Protein AF-A0A6C0J6P9-F1 (afdb_monomer)

Sequence (259 aa):
MEKILAIVTGPERNGTTYLSKLLCSIPDIYCGFETGLLLDNDFKKCEPFNKWIHHGNEHWGCPNYIDFYDKKLTFDDKYKLLFNNKGSHNELNIHQKLITKSKFIIDKTPEYIRNLQFVRKNSKEVPILISIKYLKDYYISMCVKRNTDINKFEELYLKNIETLEWIKKEKPKHIYLFLYNDIIKQSFGNKLKNILSSKIDLTNVNISYENFKKKILIKNYTYSDWTETPKYNINVPIDNEIIKKYDTLIDELNYVFPE

InterPro domains:
  IPR027417 P-loop containing nucleoside triphosphate hydrolase [G3DSA:3.40.50.300] (4-256)
  IPR027417 P-loop containing nucleoside triphosphate hydrolase [SSF52540] (7-195)

Structure (mmCIF, N/CA/C/O backbone):
data_AF-A0A6C0J6P9-F1
#
_entry.id   AF-A0A6C0J6P9-F1
#
loop_
_atom_site.group_PDB
_atom_site.id
_atom_site.type_symbol
_atom_site.label_atom_id
_atom_site.label_alt_id
_atom_site.label_comp_id
_atom_site.label_asym_id
_atom_site.label_entity_id
_atom_site.label_seq_id
_atom_site.pdbx_PDB_ins_code
_atom_site.Cartn_x
_atom_site.Cartn_y
_atom_site.Cartn_z
_atom_site.occupancy
_atom_site.B_iso_or_equiv
_atom_site.auth_seq_id
_atom_site.auth_comp_id
_atom_site.auth_asym_id
_atom_site.auth_atom_id
_atom_site.pdbx_PDB_model_num
ATOM 1 N N . MET A 1 1 ? -3.695 5.247 -14.971 1.00 84.38 1 MET A N 1
ATOM 2 C CA . MET A 1 1 ? -3.420 4.306 -13.859 1.00 84.38 1 MET A CA 1
ATOM 3 C C . MET A 1 1 ? -3.607 2.824 -14.221 1.00 84.38 1 MET A C 1
ATOM 5 O O . MET A 1 1 ? -3.537 1.967 -13.344 1.00 84.38 1 MET A O 1
ATOM 9 N N . GLU A 1 2 ? -3.802 2.470 -15.497 1.00 85.56 2 GLU A N 1
ATOM 10 C CA . GLU A 1 2 ? -4.184 1.108 -15.924 1.00 85.56 2 GLU A CA 1
ATOM 11 C C . GLU A 1 2 ? -3.210 -0.002 -15.502 1.00 85.56 2 GLU A C 1
ATOM 13 O O . GLU A 1 2 ? -3.623 -1.130 -15.248 1.00 85.56 2 GLU A O 1
ATOM 18 N N . LYS A 1 3 ? -1.913 0.313 -15.397 1.00 92.19 3 LYS A N 1
ATOM 19 C CA . LYS A 1 3 ? -0.868 -0.656 -15.037 1.00 92.19 3 LYS A CA 1
ATOM 20 C C . LYS A 1 3 ? -0.814 -0.982 -13.544 1.00 92.19 3 LYS A C 1
ATOM 22 O O . LYS A 1 3 ? -0.060 -1.872 -13.160 1.00 92.19 3 LYS A O 1
ATOM 27 N N . ILE A 1 4 ? -1.594 -0.299 -12.706 1.00 97.00 4 ILE A N 1
ATOM 28 C CA . ILE A 1 4 ? -1.669 -0.574 -11.270 1.00 97.00 4 ILE A CA 1
ATOM 29 C C . ILE A 1 4 ? -2.814 -1.549 -11.001 1.00 97.00 4 ILE A C 1
ATOM 31 O O . ILE A 1 4 ? -3.985 -1.250 -11.262 1.00 97.00 4 ILE A O 1
ATOM 35 N N . LEU A 1 5 ? -2.472 -2.707 -10.439 1.00 97.62 5 LEU A N 1
ATOM 36 C CA . LEU A 1 5 ? -3.448 -3.693 -9.987 1.00 97.62 5 LEU A CA 1
ATOM 37 C C . LEU A 1 5 ? -4.134 -3.214 -8.706 1.00 97.62 5 LEU A C 1
ATOM 39 O O . LEU A 1 5 ? -5.360 -3.184 -8.643 1.00 97.62 5 LEU A O 1
ATOM 43 N N . ALA A 1 6 ? -3.340 -2.803 -7.717 1.00 98.06 6 ALA A N 1
ATOM 44 C CA . ALA A 1 6 ? -3.817 -2.276 -6.445 1.00 98.06 6 ALA A CA 1
ATOM 45 C C . ALA A 1 6 ? -2.767 -1.372 -5.786 1.00 98.06 6 ALA A C 1
ATOM 47 O O . ALA A 1 6 ? -1.563 -1.524 -6.011 1.00 98.06 6 ALA A O 1
ATOM 48 N N . ILE A 1 7 ? -3.239 -0.480 -4.922 1.00 98.69 7 ILE A N 1
ATOM 49 C CA . ILE A 1 7 ? -2.417 0.242 -3.951 1.00 98.69 7 ILE A CA 1
ATOM 50 C C . ILE A 1 7 ? -2.612 -0.441 -2.598 1.00 98.69 7 ILE A C 1
ATOM 52 O O . ILE A 1 7 ? -3.740 -0.706 -2.194 1.00 98.69 7 ILE A O 1
ATOM 56 N N . VAL A 1 8 ? -1.527 -0.726 -1.888 1.00 98.69 8 VAL A N 1
ATOM 57 C CA . VAL A 1 8 ? -1.546 -1.263 -0.526 1.00 98.69 8 VAL A CA 1
ATOM 58 C C . VAL A 1 8 ? -1.007 -0.206 0.424 1.00 98.69 8 VAL A C 1
ATOM 60 O O . VAL A 1 8 ? 0.114 0.277 0.280 1.00 98.69 8 VAL A O 1
ATOM 63 N N . THR A 1 9 ? -1.787 0.143 1.436 1.00 98.69 9 THR A N 1
ATOM 64 C CA . THR A 1 9 ? -1.377 1.118 2.444 1.00 98.69 9 THR A CA 1
ATOM 65 C C . THR A 1 9 ? -1.928 0.754 3.818 1.00 98.69 9 THR A C 1
ATOM 67 O O . THR A 1 9 ? -2.489 -0.322 4.018 1.00 98.69 9 THR A O 1
ATOM 70 N N . GLY A 1 10 ? -1.695 1.616 4.793 1.00 97.62 10 GLY A N 1
ATOM 71 C CA . GLY A 1 10 ? -2.005 1.410 6.194 1.00 97.62 10 GLY A CA 1
ATOM 72 C C . GLY A 1 10 ? -0.810 1.798 7.051 1.00 97.62 10 GLY A C 1
ATOM 73 O O . GLY A 1 10 ? 0.304 1.891 6.530 1.00 97.62 10 GLY A O 1
ATOM 74 N N . PRO A 1 11 ? -1.008 2.011 8.358 1.00 96.44 11 PRO A N 1
ATOM 75 C CA . PRO A 1 11 ? 0.073 2.470 9.214 1.00 96.44 11 PRO A CA 1
ATOM 76 C C . PRO A 1 11 ? 1.239 1.470 9.203 1.00 96.44 11 PRO A C 1
ATOM 78 O O . PRO A 1 11 ? 1.057 0.263 8.989 1.00 96.44 11 PRO A O 1
ATOM 81 N N . GLU A 1 12 ? 2.469 1.932 9.421 1.00 94.12 12 GLU A N 1
ATOM 82 C CA . GLU A 1 12 ? 3.627 1.042 9.451 1.00 94.12 12 GLU A CA 1
ATOM 83 C C . GLU A 1 12 ? 3.387 -0.080 10.471 1.00 94.12 12 GLU A C 1
ATOM 85 O O . GLU A 1 12 ? 2.678 0.075 11.461 1.00 94.12 12 GLU A O 1
ATOM 90 N N . ARG A 1 13 ? 3.949 -1.270 10.233 1.00 93.38 13 ARG A N 1
ATOM 91 C CA . ARG A 1 13 ? 3.788 -2.433 11.135 1.00 93.38 13 ARG A CA 1
ATOM 92 C C . ARG A 1 13 ? 2.349 -2.961 11.276 1.00 93.38 13 ARG A C 1
ATOM 94 O O . ARG A 1 13 ? 2.123 -3.842 12.109 1.00 93.38 13 ARG A O 1
ATOM 101 N N . ASN A 1 14 ? 1.411 -2.523 10.436 1.00 95.44 14 ASN A N 1
ATOM 102 C CA . ASN A 1 14 ? 0.031 -3.021 10.434 1.00 95.44 14 ASN A CA 1
ATOM 103 C C . ASN A 1 14 ? -0.206 -4.159 9.432 1.00 95.44 14 ASN A C 1
ATOM 105 O O . ASN A 1 14 ? -1.346 -4.542 9.223 1.00 95.44 14 ASN A O 1
ATOM 109 N N . GLY A 1 15 ? 0.849 -4.723 8.831 1.00 94.62 15 GLY A N 1
ATOM 110 C CA . GLY A 1 15 ? 0.741 -5.892 7.946 1.00 94.62 15 GLY A CA 1
ATOM 111 C C . GLY A 1 15 ? 0.665 -5.585 6.450 1.00 94.62 15 GLY A C 1
ATOM 112 O O . GLY A 1 15 ? 0.481 -6.503 5.656 1.00 94.62 15 GLY A O 1
ATOM 113 N N . THR A 1 16 ? 0.894 -4.335 6.040 1.00 97.00 16 THR A N 1
ATOM 114 C CA . THR A 1 16 ? 0.932 -3.925 4.623 1.00 97.00 16 THR A CA 1
ATOM 115 C C . THR A 1 16 ? 1.898 -4.763 3.782 1.00 97.00 16 THR A C 1
ATOM 117 O O . THR A 1 16 ? 1.555 -5.169 2.677 1.00 97.00 16 THR A O 1
ATOM 120 N N . THR A 1 17 ? 3.074 -5.103 4.321 1.00 95.44 17 THR A N 1
ATOM 121 C CA . THR A 1 17 ? 4.037 -6.001 3.661 1.00 95.44 17 THR A CA 1
ATOM 122 C C . THR A 1 17 ? 3.500 -7.426 3.497 1.00 95.44 17 THR A C 1
ATOM 124 O O . THR A 1 17 ? 3.750 -8.056 2.476 1.00 95.44 17 THR A O 1
ATOM 127 N N . TYR A 1 18 ? 2.768 -7.961 4.478 1.00 95.25 18 TYR A N 1
ATOM 128 C CA . TYR A 1 18 ? 2.169 -9.293 4.350 1.00 95.25 18 TYR A CA 1
ATOM 129 C C . TYR A 1 18 ? 1.072 -9.281 3.279 1.00 95.25 18 TYR A C 1
ATOM 131 O O . TYR A 1 18 ? 1.066 -10.126 2.386 1.00 95.25 18 TYR A O 1
ATOM 139 N N . LEU A 1 19 ? 0.211 -8.259 3.300 1.00 97.31 19 LEU A N 1
ATOM 140 C CA . LEU A 1 19 ? -0.833 -8.051 2.300 1.00 97.31 19 LEU A CA 1
ATOM 141 C C . LEU A 1 19 ? -0.263 -7.905 0.878 1.00 97.31 19 LEU A C 1
ATOM 143 O O . LEU A 1 19 ? -0.748 -8.554 -0.048 1.00 97.31 19 LEU A O 1
ATOM 147 N N . SER A 1 20 ? 0.805 -7.125 0.685 1.00 97.19 20 SER A N 1
ATOM 148 C CA . SER A 1 20 ? 1.445 -7.016 -0.633 1.00 97.19 20 SER A CA 1
ATOM 149 C C . SER A 1 20 ? 2.088 -8.328 -1.078 1.00 97.19 20 SER A C 1
ATOM 151 O O . SER A 1 20 ? 2.031 -8.660 -2.260 1.00 97.19 20 SER A O 1
ATOM 153 N N . LYS A 1 21 ? 2.653 -9.114 -0.152 1.00 95.38 21 LYS A N 1
ATOM 154 C CA . LYS A 1 21 ? 3.180 -10.454 -0.449 1.00 95.38 21 LYS A CA 1
ATOM 155 C C . LYS A 1 21 ? 2.072 -11.439 -0.834 1.00 95.38 21 LYS A C 1
ATOM 157 O O . LYS A 1 21 ? 2.280 -12.224 -1.755 1.00 95.38 21 LYS A O 1
ATOM 162 N N . LEU A 1 22 ? 0.886 -11.369 -0.216 1.00 96.00 22 LEU A N 1
ATOM 163 C CA . LEU A 1 22 ? -0.283 -12.135 -0.668 1.00 96.00 22 LEU A CA 1
ATOM 164 C C . LEU A 1 22 ? -0.628 -11.794 -2.118 1.00 96.00 22 LEU A C 1
ATOM 166 O O . LEU A 1 22 ? -0.750 -12.698 -2.937 1.00 96.00 22 LEU A O 1
ATOM 170 N N . LEU A 1 23 ? -0.707 -10.511 -2.474 1.00 97.25 23 LEU A N 1
ATOM 171 C CA . LEU A 1 23 ? -0.936 -10.106 -3.866 1.00 97.25 23 LEU A CA 1
ATOM 172 C C . LEU A 1 23 ? 0.183 -10.590 -4.803 1.00 97.25 23 LEU A C 1
ATOM 174 O O . LEU A 1 23 ? -0.091 -11.103 -5.885 1.00 97.25 23 LEU A O 1
ATOM 178 N N . CYS A 1 24 ? 1.441 -10.534 -4.359 1.00 96.44 24 CYS A N 1
ATOM 179 C CA . CYS A 1 24 ? 2.581 -11.085 -5.093 1.00 96.44 24 CYS A CA 1
ATOM 180 C C . CYS A 1 24 ? 2.571 -12.617 -5.195 1.00 96.44 24 CYS A C 1
ATOM 182 O O . CYS A 1 24 ? 3.445 -13.170 -5.855 1.00 96.44 24 CYS A O 1
ATOM 184 N N . SER A 1 25 ? 1.624 -13.336 -4.584 1.00 95.00 25 SER A N 1
ATOM 185 C CA . SER A 1 25 ? 1.445 -14.773 -4.831 1.00 95.00 25 SER A CA 1
ATOM 186 C C . SER A 1 25 ? 0.718 -15.067 -6.150 1.00 95.00 25 SER A C 1
ATOM 188 O O . SER A 1 25 ? 0.872 -16.162 -6.689 1.00 95.00 25 SER A O 1
ATOM 190 N N . ILE A 1 26 ? -0.001 -14.087 -6.718 1.00 95.69 26 ILE A N 1
ATOM 191 C CA . ILE A 1 26 ? -0.690 -14.204 -8.014 1.00 95.69 26 ILE A CA 1
ATOM 192 C C . ILE A 1 26 ? 0.346 -14.427 -9.130 1.00 95.69 26 ILE A C 1
ATOM 194 O O . ILE A 1 26 ? 1.334 -13.690 -9.161 1.00 95.69 26 ILE A O 1
ATOM 198 N N . PRO A 1 27 ? 0.180 -15.407 -10.041 1.00 93.00 27 PRO A N 1
ATOM 199 C CA . PRO A 1 27 ? 1.110 -15.646 -11.150 1.00 93.00 27 PRO A CA 1
ATOM 200 C C . PRO A 1 27 ? 1.457 -14.372 -11.930 1.00 93.00 27 PRO A C 1
ATOM 202 O O . PRO A 1 27 ? 0.606 -13.512 -12.115 1.00 93.00 27 PRO A O 1
ATOM 205 N N . ASP A 1 28 ? 2.716 -14.236 -12.353 1.00 91.94 28 ASP A N 1
ATOM 206 C CA . ASP A 1 28 ? 3.240 -13.065 -13.080 1.00 91.94 28 ASP A CA 1
ATOM 207 C C . ASP A 1 28 ? 3.100 -11.705 -12.371 1.00 91.94 28 ASP A C 1
ATOM 209 O O . ASP A 1 28 ? 3.288 -10.664 -12.999 1.00 91.94 28 ASP A O 1
ATOM 213 N N . ILE A 1 29 ? 2.791 -11.691 -11.072 1.00 96.19 29 ILE A N 1
ATOM 214 C CA . ILE A 1 29 ? 2.759 -10.476 -10.254 1.00 96.19 29 ILE A CA 1
ATOM 215 C C . ILE A 1 29 ? 3.899 -10.485 -9.241 1.00 96.19 29 ILE A C 1
ATOM 217 O O . ILE A 1 29 ? 4.105 -11.464 -8.516 1.00 96.19 29 ILE A O 1
ATOM 221 N N . TYR A 1 30 ? 4.619 -9.372 -9.173 1.00 95.50 30 TYR A N 1
ATOM 222 C CA . TYR A 1 30 ? 5.603 -9.075 -8.141 1.00 95.50 30 TYR A CA 1
ATOM 223 C C . TYR A 1 30 ? 5.741 -7.553 -7.983 1.00 95.50 30 TYR A C 1
ATOM 225 O O . TYR A 1 30 ? 5.471 -6.808 -8.926 1.00 95.50 30 TYR A O 1
ATOM 233 N N . CYS A 1 31 ? 6.156 -7.066 -6.813 1.00 94.50 31 CYS A N 1
ATOM 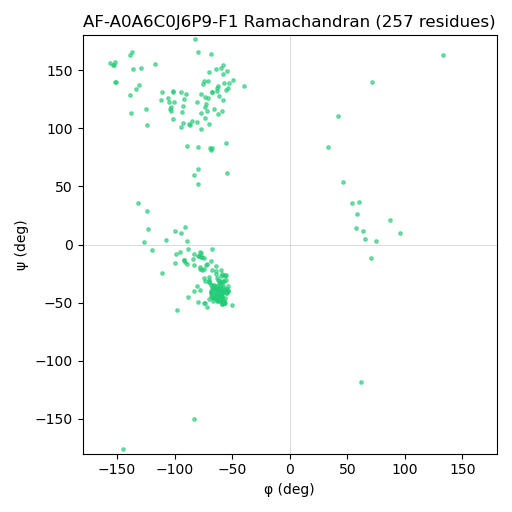234 C CA . CYS A 1 31 ? 6.303 -5.631 -6.562 1.00 94.50 31 CYS A CA 1
ATOM 235 C C . CYS A 1 31 ? 7.665 -5.267 -5.980 1.00 94.50 31 CYS A C 1
ATOM 237 O O . CYS A 1 31 ? 8.289 -6.075 -5.290 1.00 94.50 31 CYS A O 1
ATOM 239 N N . GLY A 1 32 ? 8.097 -4.037 -6.253 1.00 94.19 32 GLY A N 1
ATOM 240 C CA . GLY A 1 32 ? 9.219 -3.426 -5.557 1.00 94.19 32 GLY A CA 1
ATOM 241 C C . GLY A 1 32 ? 8.810 -2.875 -4.191 1.00 94.19 32 GLY A C 1
ATOM 242 O O . GLY A 1 32 ? 7.628 -2.716 -3.870 1.00 94.19 32 GLY A O 1
ATOM 243 N N . PHE A 1 33 ? 9.811 -2.581 -3.374 1.00 94.56 33 PHE A N 1
ATOM 244 C CA . PHE A 1 33 ? 9.666 -1.890 -2.107 1.00 94.56 33 PHE A CA 1
ATOM 245 C C . PHE A 1 33 ? 9.327 -0.415 -2.352 1.00 94.56 33 PHE A C 1
ATOM 247 O O . PHE A 1 33 ? 10.141 0.296 -2.926 1.00 94.56 33 PHE A O 1
ATOM 254 N N . GLU A 1 34 ? 8.119 -0.016 -1.934 1.00 96.06 34 GLU A N 1
ATOM 255 C CA . GLU A 1 34 ? 7.597 1.353 -1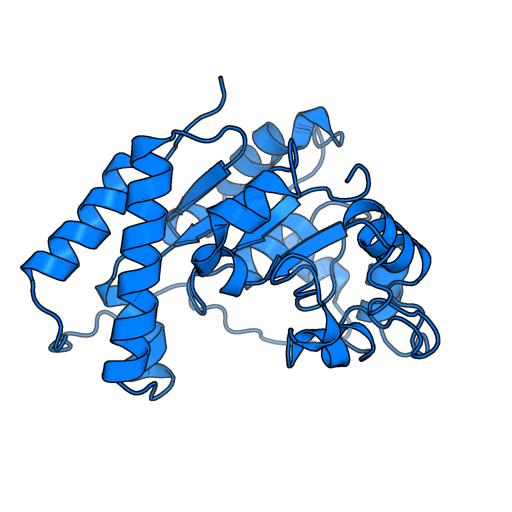.732 1.00 96.06 34 GLU A CA 1
ATOM 256 C C . GLU A 1 34 ? 7.964 2.393 -2.805 1.00 96.06 34 GLU A C 1
ATOM 258 O O . GLU A 1 34 ? 9.104 2.835 -2.889 1.00 96.06 34 GLU A O 1
ATOM 263 N N . THR A 1 35 ? 6.990 2.845 -3.611 1.00 95.50 35 THR A N 1
ATOM 264 C CA . THR A 1 35 ? 7.281 3.852 -4.654 1.00 95.50 35 THR A CA 1
ATOM 265 C C . THR A 1 35 ? 7.287 5.281 -4.110 1.00 95.50 35 THR A C 1
ATOM 267 O O . THR A 1 35 ? 8.083 6.098 -4.557 1.00 95.50 35 THR A O 1
ATOM 270 N N . GLY A 1 36 ? 6.354 5.613 -3.205 1.00 96.88 36 GLY A N 1
ATOM 271 C CA . GLY A 1 36 ? 6.122 6.983 -2.730 1.00 96.88 36 GLY A CA 1
ATOM 272 C C . GLY A 1 36 ? 5.608 7.968 -3.790 1.00 96.88 36 GLY A C 1
ATOM 273 O O . GLY A 1 36 ? 5.406 9.135 -3.470 1.00 96.88 36 GLY A O 1
ATOM 274 N N . LEU A 1 37 ? 5.321 7.523 -5.022 1.00 97.25 37 LEU A N 1
ATOM 275 C CA . LEU A 1 37 ? 4.953 8.404 -6.139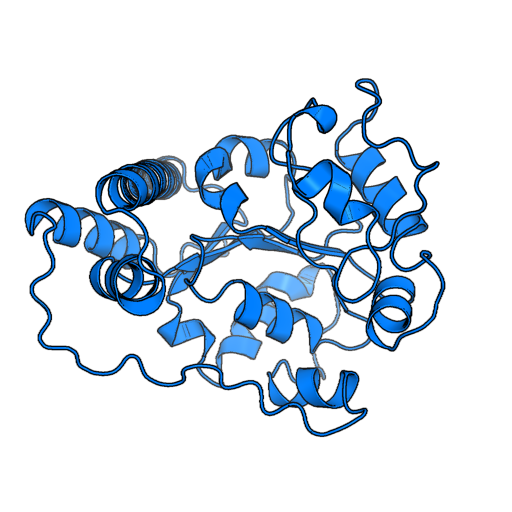 1.00 97.25 37 LEU A CA 1
ATOM 276 C C . LEU A 1 37 ? 3.703 9.249 -5.868 1.00 97.25 37 LEU A C 1
ATOM 278 O O . LEU A 1 37 ? 3.640 10.373 -6.343 1.00 97.25 37 LEU A O 1
ATOM 282 N N . LEU A 1 38 ? 2.733 8.738 -5.102 1.00 97.00 38 LEU A N 1
ATOM 283 C CA . LEU A 1 38 ? 1.492 9.440 -4.744 1.00 97.00 38 LEU A CA 1
ATOM 284 C C . LEU A 1 38 ? 1.563 10.247 -3.431 1.00 97.00 38 LEU A C 1
ATOM 286 O O . LEU A 1 38 ? 0.513 10.607 -2.904 1.00 97.00 38 LEU A O 1
ATOM 290 N N . LEU A 1 39 ? 2.748 10.524 -2.872 1.00 96.12 39 LEU A N 1
ATOM 291 C CA . LEU A 1 39 ? 2.858 11.340 -1.649 1.00 96.12 39 LEU A CA 1
ATOM 292 C C . LEU A 1 39 ? 2.704 12.839 -1.927 1.00 96.12 39 LEU A C 1
ATOM 294 O O . LEU A 1 39 ? 2.051 13.537 -1.153 1.00 96.12 39 LEU A O 1
ATOM 298 N N . ASP A 1 40 ? 3.276 13.313 -3.034 1.00 94.81 40 ASP A N 1
ATOM 299 C CA . ASP A 1 40 ? 3.260 14.716 -3.450 1.00 94.81 40 ASP A CA 1
ATOM 300 C C . ASP A 1 40 ? 3.353 14.810 -4.986 1.00 94.81 40 ASP A C 1
ATOM 302 O O . ASP A 1 40 ? 3.859 13.909 -5.660 1.00 94.81 40 ASP A O 1
ATOM 306 N N . ASN A 1 41 ? 2.887 15.920 -5.562 1.00 92.38 41 ASN A N 1
ATOM 307 C CA . ASN A 1 41 ? 3.111 16.220 -6.979 1.00 92.38 41 ASN A CA 1
ATOM 308 C C . ASN A 1 41 ? 4.610 16.403 -7.278 1.00 92.38 41 ASN A C 1
ATOM 310 O O . ASN A 1 41 ? 5.100 15.978 -8.330 1.00 92.38 41 ASN A O 1
ATOM 314 N N . ASP A 1 42 ? 5.340 17.017 -6.345 1.00 93.69 42 ASP A N 1
ATOM 315 C CA . ASP A 1 42 ? 6.782 17.219 -6.401 1.00 93.69 42 ASP A CA 1
ATOM 316 C C . ASP A 1 42 ? 7.506 16.019 -5.777 1.00 93.69 42 ASP A C 1
ATOM 318 O O . ASP A 1 42 ? 7.886 16.019 -4.604 1.00 93.69 42 ASP A O 1
ATOM 322 N N . PHE A 1 43 ? 7.712 14.976 -6.587 1.00 95.62 43 PHE A N 1
ATOM 323 C CA . PHE A 1 43 ? 8.328 13.729 -6.125 1.00 95.62 43 PHE A CA 1
ATOM 324 C C . PHE A 1 43 ? 9.740 13.940 -5.562 1.00 95.62 43 PHE A C 1
ATOM 326 O O . PHE A 1 43 ? 10.188 13.174 -4.717 1.00 95.62 43 PHE A O 1
ATOM 333 N N . LYS A 1 44 ? 10.422 15.034 -5.930 1.00 94.81 44 LYS A N 1
ATOM 334 C CA . LYS A 1 44 ? 11.733 15.386 -5.374 1.00 94.81 44 LYS A CA 1
ATOM 335 C C . LYS A 1 44 ? 11.691 15.583 -3.855 1.00 94.81 44 LYS A C 1
ATOM 337 O O . LYS A 1 44 ? 12.704 15.368 -3.202 1.00 94.81 44 LYS A O 1
ATOM 342 N N . LYS A 1 45 ? 10.539 15.968 -3.295 1.00 94.19 45 LYS A N 1
ATOM 343 C CA . LYS A 1 45 ? 10.333 16.155 -1.848 1.00 94.19 45 LYS A CA 1
ATOM 344 C C . LYS A 1 45 ? 9.998 14.862 -1.104 1.00 94.19 45 LYS A C 1
ATOM 346 O O . LYS A 1 45 ? 10.017 14.853 0.122 1.00 94.19 45 LYS A O 1
ATOM 351 N N . CYS A 1 46 ? 9.684 13.789 -1.826 1.00 94.75 46 CYS A N 1
ATOM 352 C CA . CYS A 1 46 ? 9.239 12.519 -1.259 1.00 94.75 46 CYS A CA 1
ATOM 353 C C . CYS A 1 46 ? 10.441 11.670 -0.821 1.00 94.75 46 CYS A C 1
ATOM 355 O O . CYS A 1 46 ? 10.667 10.580 -1.339 1.00 94.75 46 CYS A O 1
ATOM 357 N N . GLU A 1 47 ? 11.252 12.185 0.099 1.00 94.25 47 GLU A N 1
ATOM 358 C CA . GLU A 1 47 ? 12.356 11.435 0.702 1.00 94.25 47 GLU A CA 1
ATOM 359 C C . GLU A 1 47 ? 11.819 10.400 1.708 1.00 94.25 47 GLU A C 1
ATOM 361 O O . GLU A 1 47 ? 10.894 10.712 2.456 1.00 94.25 47 GLU A O 1
ATOM 366 N N . PRO A 1 48 ? 12.395 9.185 1.780 1.00 95.31 48 PRO A N 1
ATOM 367 C CA . PRO A 1 48 ? 13.514 8.669 0.979 1.00 95.31 48 PRO A CA 1
ATOM 368 C C . PRO A 1 48 ? 13.086 7.979 -0.335 1.00 95.31 48 PRO A C 1
ATOM 370 O O . PRO A 1 48 ? 13.925 7.425 -1.050 1.00 95.31 48 PRO A O 1
ATOM 373 N N . PHE A 1 49 ? 11.790 7.974 -0.655 1.00 96.44 49 PHE A N 1
ATOM 374 C CA . PHE A 1 49 ? 11.204 7.233 -1.780 1.00 96.44 49 PHE A CA 1
ATOM 375 C C . PHE A 1 49 ? 11.782 7.624 -3.141 1.00 96.44 49 PHE A C 1
ATOM 377 O O . PHE A 1 49 ? 12.048 6.762 -3.980 1.00 96.44 49 PHE A O 1
ATOM 384 N N . ASN A 1 50 ? 12.040 8.916 -3.327 1.00 95.25 50 ASN A N 1
ATOM 385 C CA . ASN A 1 50 ? 12.683 9.468 -4.514 1.00 95.25 50 ASN A CA 1
ATOM 386 C C . ASN A 1 50 ? 14.048 8.843 -4.838 1.00 95.25 50 ASN A C 1
ATOM 388 O O . ASN A 1 50 ? 14.406 8.719 -6.004 1.00 95.25 50 ASN A O 1
ATOM 392 N N . LYS A 1 51 ? 14.793 8.398 -3.826 1.00 94.69 51 LYS A N 1
ATOM 393 C CA . LYS A 1 51 ? 16.056 7.671 -3.991 1.00 94.69 51 LYS A CA 1
ATOM 394 C C . LYS A 1 51 ? 15.810 6.176 -4.114 1.00 94.69 51 LYS A C 1
ATOM 396 O O . LYS A 1 51 ? 16.360 5.515 -4.992 1.00 94.69 51 LYS A O 1
ATOM 401 N N . TRP A 1 52 ? 14.953 5.643 -3.247 1.00 95.25 52 TRP A N 1
ATOM 402 C CA . TRP A 1 52 ? 14.673 4.213 -3.153 1.00 95.25 52 TRP A CA 1
ATOM 403 C C . TRP A 1 52 ? 14.106 3.610 -4.435 1.00 95.25 52 TRP A C 1
ATOM 405 O O . TRP A 1 52 ? 14.430 2.466 -4.743 1.00 95.25 52 TRP A O 1
ATOM 415 N N . ILE A 1 53 ? 13.335 4.364 -5.225 1.00 95.31 53 ILE A N 1
ATOM 416 C CA . ILE A 1 53 ? 12.800 3.884 -6.509 1.00 95.31 53 ILE A CA 1
ATOM 417 C C . ILE A 1 53 ? 13.905 3.453 -7.495 1.00 95.31 53 ILE A C 1
ATOM 419 O O . ILE A 1 53 ? 13.680 2.587 -8.343 1.00 95.31 53 ILE A O 1
ATOM 423 N N . HIS A 1 54 ? 15.115 4.004 -7.352 1.00 94.12 54 HIS A N 1
ATOM 424 C CA . HIS A 1 54 ? 16.266 3.681 -8.192 1.00 94.12 54 HIS A CA 1
ATOM 425 C C . HIS A 1 54 ? 17.152 2.556 -7.640 1.00 94.12 54 HIS A C 1
ATOM 427 O O . HIS A 1 54 ? 18.010 2.025 -8.350 1.00 94.12 54 HIS A O 1
ATOM 433 N N . HIS A 1 55 ? 16.969 2.177 -6.374 1.00 92.25 55 HIS A N 1
ATOM 434 C CA . HIS A 1 55 ? 17.740 1.102 -5.757 1.00 92.25 55 HIS A CA 1
ATOM 435 C C . HIS A 1 55 ? 17.338 -0.262 -6.341 1.00 92.25 55 HIS A C 1
ATOM 437 O O . HIS A 1 55 ? 16.184 -0.471 -6.705 1.00 92.25 55 HIS A O 1
ATOM 443 N N . GLY A 1 56 ? 18.276 -1.211 -6.409 1.00 88.19 56 GLY A N 1
ATOM 444 C CA . GLY A 1 56 ? 17.999 -2.601 -6.790 1.00 88.19 56 GLY A CA 1
ATOM 445 C C . GLY A 1 56 ? 17.495 -3.472 -5.626 1.00 88.19 56 GLY A C 1
ATOM 446 O O . GLY A 1 56 ? 16.903 -3.001 -4.652 1.00 88.19 56 GLY A O 1
ATOM 447 N N . ASN A 1 57 ? 17.790 -4.775 -5.686 1.00 87.94 57 ASN A N 1
ATOM 448 C CA . ASN A 1 57 ? 17.344 -5.771 -4.695 1.00 87.94 57 ASN A CA 1
ATOM 449 C C . ASN A 1 57 ? 15.821 -5.889 -4.618 1.00 87.94 57 ASN A C 1
ATOM 451 O O . ASN A 1 57 ? 15.196 -6.274 -5.601 1.00 87.94 57 ASN A O 1
ATOM 455 N N . GLU A 1 58 ? 15.224 -5.603 -3.467 1.00 90.19 58 GLU A N 1
ATOM 456 C CA . GLU A 1 58 ? 13.773 -5.654 -3.291 1.00 90.19 58 GLU A CA 1
ATOM 457 C C . GLU A 1 58 ? 13.075 -4.368 -3.759 1.00 90.19 58 GLU A C 1
ATOM 459 O O . GLU A 1 58 ? 11.853 -4.344 -3.818 1.00 90.19 58 GLU A O 1
ATOM 464 N N . HIS A 1 59 ? 13.815 -3.307 -4.097 1.00 94.62 59 HIS A N 1
ATOM 465 C CA . HIS A 1 59 ? 13.266 -2.030 -4.566 1.00 94.62 59 HIS A CA 1
ATOM 466 C C . HIS A 1 59 ? 12.934 -2.052 -6.065 1.00 94.62 59 HIS A C 1
ATOM 468 O O . HIS A 1 59 ? 13.173 -3.038 -6.760 1.00 94.62 59 HIS A O 1
ATOM 474 N N . TRP A 1 60 ? 12.366 -0.961 -6.578 1.00 95.75 60 TRP A N 1
ATOM 475 C CA . TRP A 1 60 ? 11.879 -0.883 -7.956 1.00 95.75 60 TRP A CA 1
ATOM 476 C C . TRP A 1 60 ? 12.960 -0.924 -9.032 1.00 95.75 60 TRP A C 1
ATOM 478 O O . TRP A 1 60 ? 12.635 -1.299 -10.154 1.00 95.75 60 TRP A O 1
ATOM 488 N N . GLY A 1 61 ? 14.213 -0.594 -8.720 1.00 95.25 61 GLY A N 1
ATOM 489 C CA . GLY A 1 61 ? 15.336 -0.751 -9.639 1.00 95.25 61 GLY A CA 1
ATOM 490 C C . GLY A 1 61 ? 15.197 0.032 -10.935 1.00 95.25 61 GLY A C 1
ATOM 491 O O . GLY A 1 61 ? 15.573 -0.471 -11.992 1.00 95.25 61 GLY A O 1
ATOM 492 N N . CYS A 1 62 ? 14.626 1.235 -10.891 1.00 94.75 62 CYS A N 1
ATOM 493 C CA . CYS A 1 62 ? 14.593 2.092 -12.068 1.00 94.75 62 CYS A CA 1
ATOM 494 C C . CYS A 1 62 ? 15.978 2.712 -12.322 1.00 94.75 62 CYS A C 1
ATOM 496 O O . CYS A 1 62 ? 16.623 3.177 -11.382 1.00 94.75 62 CYS A O 1
ATOM 498 N N . PRO A 1 63 ? 16.448 2.793 -13.577 1.00 92.94 63 PRO A N 1
ATOM 499 C CA . PRO A 1 63 ? 17.698 3.477 -13.880 1.00 92.94 63 PRO A CA 1
ATOM 500 C C . PRO A 1 63 ? 17.683 4.946 -13.429 1.00 92.94 63 PRO A C 1
ATOM 502 O O . PRO A 1 63 ? 16.653 5.613 -13.506 1.00 92.94 63 PRO A O 1
ATOM 505 N N . ASN A 1 64 ? 18.836 5.471 -13.005 1.00 91.44 64 ASN A N 1
ATOM 506 C CA . ASN A 1 64 ? 18.967 6.852 -12.507 1.00 91.44 64 ASN A CA 1
ATOM 507 C C . ASN A 1 64 ? 18.664 7.930 -13.562 1.00 91.44 64 ASN A C 1
ATOM 509 O O . ASN A 1 64 ? 18.442 9.080 -13.204 1.00 91.44 64 ASN A O 1
ATOM 513 N N . TYR A 1 65 ? 18.687 7.583 -14.853 1.00 90.69 65 TYR A N 1
ATOM 514 C CA . TYR A 1 65 ? 18.363 8.517 -15.935 1.00 90.69 65 TYR A CA 1
ATOM 515 C C . TYR A 1 65 ? 16.851 8.708 -16.135 1.00 90.69 65 TYR A C 1
ATOM 517 O O . TYR A 1 65 ? 16.449 9.583 -16.897 1.00 90.69 65 TYR A O 1
ATOM 525 N N . ILE A 1 66 ? 16.008 7.890 -15.492 1.00 93.81 66 ILE A N 1
ATOM 526 C CA . ILE A 1 66 ? 14.556 8.068 -15.531 1.00 93.81 66 ILE A CA 1
ATOM 527 C C . ILE A 1 66 ? 14.183 9.215 -14.598 1.00 93.81 66 ILE A C 1
ATOM 529 O O . ILE A 1 66 ? 14.322 9.106 -13.381 1.00 93.81 66 ILE A O 1
ATOM 533 N N . ASP A 1 67 ? 13.688 10.305 -15.177 1.00 92.00 67 ASP A N 1
ATOM 534 C CA . ASP A 1 67 ? 13.305 11.492 -14.425 1.00 92.00 67 ASP A CA 1
ATOM 535 C C . ASP A 1 67 ? 11.853 11.401 -13.933 1.00 92.00 67 ASP A C 1
ATOM 537 O O . ASP A 1 67 ? 10.901 11.599 -14.685 1.00 92.00 67 ASP A O 1
ATOM 541 N N . PHE A 1 68 ? 11.681 11.110 -12.643 1.00 93.94 68 PHE A N 1
ATOM 542 C CA . PHE A 1 68 ? 10.381 11.175 -11.964 1.00 93.94 68 PHE A CA 1
ATOM 543 C C . PHE A 1 68 ? 10.077 12.567 -11.375 1.00 93.94 68 PHE A C 1
ATOM 545 O O . PHE A 1 68 ? 9.000 12.775 -10.804 1.00 93.94 68 PHE A O 1
ATOM 552 N N . TYR A 1 69 ? 11.019 13.510 -11.472 1.00 93.31 69 TYR A N 1
ATOM 553 C CA . TYR A 1 69 ? 10.948 14.848 -10.884 1.00 93.31 69 TYR A CA 1
ATOM 554 C C . TYR A 1 69 ? 10.333 15.888 -11.815 1.00 93.31 69 TYR A C 1
ATOM 556 O O . TYR A 1 69 ? 9.959 16.963 -11.337 1.00 93.31 69 TYR A O 1
ATOM 564 N N . ASP A 1 70 ? 10.207 15.588 -13.111 1.00 90.38 70 ASP A N 1
ATOM 565 C CA . ASP A 1 70 ? 9.556 16.490 -14.055 1.00 90.38 70 ASP A CA 1
ATOM 566 C C . ASP A 1 70 ? 8.107 16.761 -13.619 1.00 90.38 70 ASP A C 1
ATOM 568 O O . ASP A 1 70 ? 7.237 15.887 -13.592 1.00 90.38 70 ASP A O 1
ATOM 572 N N . LYS A 1 71 ? 7.853 18.027 -13.272 1.00 86.94 71 LYS A N 1
ATOM 573 C CA . LYS A 1 71 ? 6.565 18.525 -12.778 1.00 86.94 71 LYS A CA 1
ATOM 574 C C . LYS A 1 71 ? 5.474 18.521 -13.847 1.00 86.94 71 LYS A C 1
ATOM 576 O O . LYS A 1 71 ? 4.307 18.679 -13.501 1.00 86.94 71 LYS A O 1
ATOM 581 N N . LYS A 1 72 ? 5.835 18.366 -15.125 1.00 89.94 72 LYS A N 1
ATOM 582 C CA . LYS A 1 72 ? 4.881 18.212 -16.231 1.00 89.94 72 LYS A CA 1
ATOM 583 C C . LYS A 1 72 ? 4.302 16.802 -16.305 1.00 89.94 72 LYS A C 1
ATOM 585 O O . LYS A 1 72 ? 3.242 16.631 -16.901 1.00 89.94 72 LYS A O 1
ATOM 590 N N . LEU A 1 73 ? 4.972 15.808 -15.715 1.00 93.69 73 LEU A N 1
ATOM 591 C CA . LEU A 1 73 ? 4.488 14.434 -15.703 1.00 93.69 73 LEU A CA 1
ATOM 592 C C . LEU A 1 73 ? 3.278 14.311 -14.786 1.00 93.69 73 LEU A C 1
ATOM 594 O O . LEU A 1 73 ? 3.339 14.614 -13.589 1.00 93.69 73 LEU A O 1
ATOM 598 N N . THR A 1 74 ? 2.189 13.785 -15.334 1.00 95.38 74 THR A N 1
ATOM 599 C CA . THR A 1 74 ? 1.064 13.342 -14.514 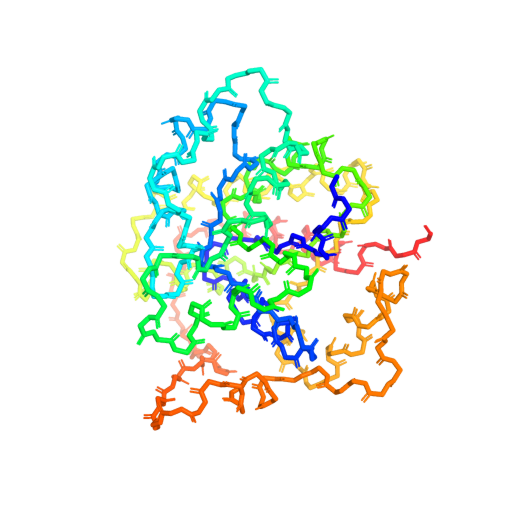1.00 95.38 74 THR A CA 1
ATOM 600 C C . THR A 1 74 ? 1.464 12.106 -13.703 1.00 95.38 74 THR A C 1
ATOM 602 O O . THR A 1 74 ? 2.448 11.426 -14.012 1.00 95.38 74 THR A O 1
ATOM 605 N N . PHE A 1 75 ? 0.691 11.752 -12.671 1.00 96.44 75 PHE A N 1
ATOM 606 C CA . PHE A 1 75 ? 0.924 10.486 -11.968 1.00 96.44 75 PHE A CA 1
ATOM 607 C C . PHE A 1 75 ? 0.829 9.283 -12.912 1.00 96.44 75 PHE A C 1
ATOM 609 O O . PHE A 1 75 ? 1.620 8.352 -12.793 1.00 96.44 75 PHE A O 1
ATOM 616 N N . ASP A 1 76 ? -0.067 9.330 -13.898 1.00 95.62 76 ASP A N 1
ATOM 617 C CA . ASP A 1 76 ? -0.174 8.302 -14.931 1.00 95.62 76 ASP A CA 1
ATOM 618 C C . ASP A 1 76 ? 1.117 8.141 -15.730 1.00 95.62 76 ASP A C 1
ATOM 620 O O . ASP A 1 76 ? 1.547 7.011 -15.972 1.00 95.62 76 ASP A O 1
ATOM 624 N N . ASP A 1 77 ? 1.762 9.247 -16.094 1.00 95.94 77 ASP A N 1
ATOM 625 C CA . ASP A 1 77 ? 3.037 9.219 -16.808 1.00 95.94 77 ASP A CA 1
ATOM 626 C C . ASP A 1 77 ? 4.150 8.657 -15.922 1.00 95.94 77 ASP A C 1
ATOM 628 O O . ASP A 1 77 ? 4.897 7.782 -16.358 1.00 95.94 77 ASP A O 1
ATOM 632 N N . LYS A 1 78 ? 4.201 9.057 -14.645 1.00 96.81 78 LYS A N 1
ATOM 633 C CA . LYS A 1 78 ? 5.153 8.500 -13.671 1.00 96.81 78 LYS A CA 1
ATOM 634 C C . LYS A 1 78 ? 4.975 6.987 -13.507 1.00 96.81 78 LYS A C 1
ATOM 636 O O . LYS A 1 78 ? 5.955 6.248 -13.550 1.00 96.81 78 LYS A O 1
ATOM 641 N N . TYR A 1 79 ? 3.745 6.485 -13.395 1.00 97.69 79 TYR A N 1
ATOM 642 C CA . TYR A 1 79 ? 3.510 5.040 -13.310 1.00 97.69 79 TYR A CA 1
ATOM 643 C C . TYR A 1 79 ? 3.785 4.301 -14.623 1.00 97.69 79 TYR A C 1
ATOM 645 O O . TYR A 1 79 ? 4.215 3.150 -14.573 1.00 97.69 79 TYR A O 1
ATOM 653 N N . LYS A 1 80 ? 3.589 4.928 -15.792 1.00 96.94 80 LYS A N 1
ATOM 654 C CA . LYS A 1 80 ? 4.030 4.361 -17.080 1.00 96.94 80 LYS A CA 1
ATOM 655 C C . LYS A 1 80 ? 5.554 4.248 -17.135 1.00 96.94 80 LYS A C 1
ATOM 657 O O . LYS A 1 80 ? 6.063 3.195 -17.513 1.00 96.94 80 LYS A O 1
ATOM 662 N N . LEU A 1 81 ? 6.278 5.286 -16.710 1.00 96.75 81 LEU A N 1
ATOM 663 C CA . LEU A 1 81 ? 7.740 5.261 -16.613 1.00 96.75 81 LEU A CA 1
ATOM 664 C C . LEU A 1 81 ? 8.213 4.164 -15.659 1.00 96.75 81 LEU A C 1
ATOM 666 O O . LEU A 1 81 ? 9.067 3.365 -16.038 1.00 96.75 81 LEU A O 1
ATOM 670 N N . LEU A 1 82 ? 7.617 4.069 -14.468 1.00 97.50 82 LEU A N 1
ATOM 671 C CA . LEU A 1 82 ? 7.902 2.993 -13.521 1.00 97.50 82 LEU A CA 1
ATOM 672 C C . LEU A 1 82 ? 7.630 1.622 -14.151 1.00 97.50 82 LEU A C 1
ATOM 674 O O . LEU A 1 82 ? 8.490 0.751 -14.115 1.00 97.50 82 LEU A O 1
ATOM 678 N N . PHE A 1 83 ? 6.466 1.423 -14.771 1.00 97.81 83 PHE A N 1
ATOM 679 C CA . PHE A 1 83 ? 6.096 0.140 -15.370 1.00 97.81 83 PHE A CA 1
ATOM 680 C C . PHE A 1 83 ? 7.083 -0.317 -16.449 1.00 97.81 83 PHE A C 1
ATOM 682 O O . PHE A 1 83 ? 7.438 -1.494 -16.485 1.00 97.81 83 PHE A O 1
ATOM 689 N N . ASN A 1 84 ? 7.535 0.611 -17.292 1.00 96.75 84 ASN A N 1
ATOM 690 C CA . ASN A 1 84 ? 8.436 0.321 -18.405 1.00 96.75 84 ASN A CA 1
ATOM 691 C C . ASN A 1 84 ? 9.889 0.096 -17.965 1.00 96.75 84 ASN A C 1
ATOM 693 O O . ASN A 1 84 ? 10.642 -0.530 -18.700 1.00 96.75 84 ASN A O 1
ATOM 697 N N . ASN A 1 85 ? 10.284 0.603 -16.791 1.00 95.88 85 ASN A N 1
ATOM 698 C CA . ASN A 1 85 ? 11.682 0.604 -16.350 1.00 95.88 85 ASN A CA 1
ATOM 699 C C . ASN A 1 85 ? 11.933 -0.166 -15.044 1.00 95.88 85 ASN A C 1
ATOM 701 O O . ASN A 1 85 ? 13.086 -0.292 -14.624 1.00 95.88 85 ASN A O 1
ATOM 705 N N . LYS A 1 86 ? 10.892 -0.673 -14.377 1.00 95.44 86 LYS A N 1
ATOM 706 C CA . LYS A 1 86 ? 11.016 -1.456 -13.139 1.00 95.44 86 LYS A CA 1
ATOM 707 C C . LYS A 1 86 ? 11.913 -2.678 -13.340 1.00 95.44 86 LYS A C 1
ATOM 709 O O . LYS A 1 86 ? 11.801 -3.382 -14.339 1.00 95.44 86 LYS A O 1
ATOM 714 N N . GLY A 1 87 ? 12.754 -2.957 -12.353 1.00 94.31 87 GLY A N 1
ATOM 715 C CA . GLY A 1 87 ? 13.618 -4.131 -12.304 1.00 94.31 87 GLY A CA 1
ATOM 716 C C . GLY A 1 87 ? 14.844 -4.075 -13.225 1.00 94.31 87 GLY A C 1
ATOM 717 O O . GLY A 1 87 ? 15.603 -5.040 -13.266 1.00 94.31 87 GLY A O 1
ATOM 718 N N . SER A 1 88 ? 15.061 -2.958 -13.931 1.00 91.00 88 SER A N 1
ATOM 719 C CA . SER A 1 88 ? 16.148 -2.807 -14.914 1.00 91.00 88 SER A CA 1
ATOM 720 C C . SER A 1 88 ? 17.514 -2.533 -14.277 1.00 91.00 88 SER A C 1
ATOM 722 O O . SER A 1 88 ? 18.537 -2.533 -14.961 1.00 91.00 88 SER A O 1
ATOM 724 N N . HIS A 1 89 ? 17.556 -2.254 -12.974 1.00 82.00 89 HIS A N 1
ATOM 725 C CA . HIS A 1 89 ? 18.795 -2.027 -12.247 1.00 82.00 89 HIS A CA 1
ATOM 726 C C . HIS A 1 89 ? 19.560 -3.340 -12.122 1.00 82.00 89 HIS A C 1
ATOM 728 O O . HIS A 1 89 ? 19.203 -4.163 -11.280 1.00 82.00 89 HIS A O 1
ATOM 734 N N . ASN A 1 90 ? 20.609 -3.493 -12.945 1.00 65.12 90 ASN A N 1
ATOM 735 C CA . ASN A 1 90 ? 21.598 -4.574 -12.926 1.00 65.12 90 ASN A CA 1
ATOM 736 C C . ASN A 1 90 ? 20.967 -5.902 -12.482 1.00 65.12 90 ASN A C 1
ATOM 738 O O . ASN A 1 90 ? 21.033 -6.196 -11.291 1.00 65.12 90 ASN A O 1
ATOM 742 N N . GLU A 1 91 ? 20.337 -6.655 -13.401 1.00 65.25 91 GLU A N 1
ATOM 743 C CA . GLU A 1 91 ? 19.549 -7.891 -13.175 1.00 65.25 91 GLU A CA 1
ATOM 744 C C . GLU A 1 91 ? 20.290 -9.019 -12.400 1.00 65.25 91 GLU A C 1
ATOM 746 O O . GLU A 1 91 ? 20.496 -10.135 -12.882 1.00 65.25 91 GLU A O 1
ATOM 751 N N . LEU A 1 92 ? 20.697 -8.758 -11.162 1.00 67.75 92 LEU A N 1
ATOM 752 C CA . LEU A 1 92 ? 21.661 -9.553 -10.407 1.00 67.75 92 LEU A CA 1
ATOM 753 C C . LEU A 1 92 ? 20.975 -10.506 -9.422 1.00 67.75 92 LEU A C 1
ATOM 755 O O . LEU A 1 92 ? 21.603 -11.448 -8.947 1.00 67.75 92 LEU A O 1
ATOM 759 N N . ASN A 1 93 ? 19.684 -10.308 -9.121 1.00 85.25 93 ASN A N 1
ATOM 760 C CA . ASN A 1 93 ? 18.941 -11.140 -8.170 1.00 85.25 93 ASN A CA 1
ATOM 761 C C . ASN A 1 93 ? 17.526 -11.503 -8.650 1.00 85.25 93 ASN A C 1
ATOM 763 O O . ASN A 1 93 ? 16.981 -10.933 -9.598 1.00 85.25 93 ASN A O 1
ATOM 767 N N . ILE A 1 94 ? 16.930 -12.486 -7.970 1.00 88.75 94 ILE A N 1
ATOM 768 C CA . ILE A 1 94 ? 15.600 -13.016 -8.287 1.00 88.75 94 ILE A CA 1
ATOM 769 C C . ILE A 1 94 ? 14.501 -11.950 -8.188 1.00 88.75 94 ILE A C 1
ATOM 771 O O . ILE A 1 94 ? 13.586 -11.950 -9.009 1.00 88.75 94 ILE A O 1
ATOM 775 N N . HIS A 1 95 ? 14.604 -11.007 -7.249 1.00 91.56 95 HIS A N 1
ATOM 776 C CA . HIS A 1 95 ? 13.596 -9.966 -7.061 1.00 91.56 95 HIS A CA 1
ATOM 777 C C . HIS A 1 95 ? 13.541 -9.014 -8.255 1.00 91.56 95 HIS A C 1
ATOM 779 O O . HIS A 1 95 ? 12.464 -8.829 -8.810 1.00 91.56 95 HIS A O 1
ATOM 785 N N . GLN A 1 96 ? 14.677 -8.494 -8.728 1.00 93.31 96 GLN A N 1
ATOM 786 C CA . GLN A 1 96 ? 14.715 -7.621 -9.911 1.00 93.31 96 GLN A CA 1
ATOM 787 C C . GLN A 1 96 ? 14.162 -8.327 -11.159 1.00 93.31 96 GLN A C 1
ATOM 789 O O . GLN A 1 96 ? 13.366 -7.748 -11.899 1.00 93.31 96 GLN A O 1
ATOM 794 N N . LYS A 1 97 ? 14.474 -9.619 -11.342 1.00 92.19 97 LYS A N 1
ATOM 795 C CA . LYS A 1 97 ? 13.915 -10.434 -12.437 1.00 92.19 97 LYS A CA 1
ATOM 796 C C . LYS A 1 97 ? 12.394 -10.577 -12.342 1.00 92.19 97 LYS A C 1
ATOM 798 O O . LYS A 1 97 ? 11.701 -10.451 -13.351 1.00 92.19 97 LYS A O 1
ATOM 803 N N . LEU A 1 98 ? 11.862 -10.835 -11.147 1.00 93.94 98 LEU A N 1
ATOM 804 C CA . LEU A 1 98 ? 10.418 -10.940 -10.918 1.00 93.94 98 LEU A CA 1
ATOM 805 C C . LEU A 1 98 ? 9.713 -9.586 -11.085 1.00 93.94 98 LEU A C 1
ATOM 807 O O . LEU A 1 98 ? 8.653 -9.529 -11.705 1.00 93.94 98 LEU A O 1
ATOM 811 N N . ILE A 1 99 ? 10.313 -8.496 -10.594 1.00 95.75 99 ILE A N 1
ATOM 812 C CA . ILE A 1 99 ? 9.806 -7.128 -10.763 1.00 95.75 99 ILE A CA 1
ATOM 813 C C . ILE A 1 99 ? 9.726 -6.782 -12.250 1.00 95.75 99 ILE A C 1
ATOM 815 O O . ILE A 1 99 ? 8.662 -6.368 -12.708 1.00 95.75 99 ILE A O 1
ATOM 819 N N . THR A 1 100 ? 10.795 -7.017 -13.017 1.00 95.44 100 THR A N 1
ATOM 820 C CA . THR A 1 100 ? 10.847 -6.759 -14.468 1.00 95.44 100 THR A CA 1
ATOM 821 C C . THR A 1 100 ? 9.727 -7.490 -15.203 1.00 95.44 100 THR A C 1
ATOM 823 O O . THR A 1 100 ? 8.991 -6.883 -15.978 1.00 95.44 100 THR A O 1
ATOM 826 N N . LYS A 1 101 ? 9.515 -8.773 -14.885 1.00 94.44 101 LYS A N 1
ATOM 827 C CA . LYS A 1 101 ? 8.490 -9.619 -15.518 1.00 94.44 101 LYS A CA 1
ATOM 828 C C . LYS A 1 101 ? 7.062 -9.357 -15.036 1.00 94.44 101 LYS A C 1
ATOM 830 O O . LYS A 1 101 ? 6.128 -9.871 -15.646 1.00 94.44 101 LYS A O 1
ATOM 835 N N . SER A 1 102 ? 6.876 -8.584 -13.963 1.00 96.31 102 SER A N 1
ATOM 836 C CA . SER A 1 102 ? 5.544 -8.357 -13.401 1.00 96.31 102 SER A CA 1
ATOM 837 C C . SER A 1 102 ? 4.612 -7.670 -14.403 1.00 96.31 102 SER A C 1
ATOM 839 O O . SER A 1 102 ? 4.954 -6.610 -14.938 1.00 96.31 102 SER A O 1
ATOM 841 N N . LYS A 1 103 ? 3.421 -8.242 -14.623 1.00 96.38 103 LYS A N 1
ATOM 842 C CA . LYS A 1 103 ? 2.403 -7.718 -15.555 1.00 96.38 103 LYS A CA 1
ATOM 843 C C . LYS A 1 103 ? 1.670 -6.483 -15.036 1.00 96.38 103 LYS A C 1
ATOM 845 O O . LYS A 1 103 ? 1.133 -5.718 -15.833 1.00 96.38 103 LYS A O 1
ATOM 850 N N . PHE A 1 104 ? 1.675 -6.274 -13.722 1.00 97.44 104 PHE A N 1
ATOM 851 C CA . PHE A 1 104 ? 1.075 -5.109 -13.075 1.00 97.44 104 PHE A CA 1
ATOM 852 C C . PHE A 1 104 ? 1.957 -4.579 -11.941 1.00 97.44 104 PHE A C 1
ATOM 854 O O . PHE A 1 104 ? 2.834 -5.270 -11.420 1.00 97.44 104 PHE A O 1
ATOM 861 N N . ILE A 1 105 ? 1.689 -3.342 -11.534 1.00 97.94 105 ILE A N 1
ATOM 862 C CA . ILE A 1 105 ? 2.238 -2.714 -10.336 1.00 97.94 105 ILE A CA 1
ATOM 863 C C . ILE A 1 105 ? 1.299 -2.996 -9.163 1.00 97.94 105 ILE A C 1
ATOM 865 O O . ILE A 1 105 ? 0.097 -2.741 -9.242 1.00 97.94 105 ILE A O 1
ATOM 869 N N . ILE A 1 106 ? 1.862 -3.488 -8.061 1.00 98.19 106 ILE A N 1
ATOM 870 C CA . ILE A 1 106 ? 1.265 -3.326 -6.735 1.00 98.19 106 ILE A CA 1
ATOM 871 C C . ILE A 1 106 ? 2.069 -2.230 -6.056 1.00 98.19 106 ILE A C 1
ATOM 873 O O . ILE A 1 106 ? 3.260 -2.413 -5.807 1.00 98.19 106 ILE A O 1
ATOM 877 N N . ASP A 1 107 ? 1.435 -1.101 -5.772 1.00 98.31 107 ASP A N 1
ATOM 878 C CA . ASP A 1 107 ? 2.109 -0.018 -5.072 1.00 98.31 107 ASP A CA 1
ATOM 879 C C . ASP A 1 107 ? 1.842 -0.118 -3.576 1.00 98.31 107 ASP A C 1
ATOM 881 O O . ASP A 1 107 ? 0.761 0.227 -3.105 1.00 98.31 107 ASP A O 1
ATOM 885 N N . LYS A 1 108 ? 2.815 -0.638 -2.828 1.00 97.88 108 LYS A N 1
ATOM 886 C CA . LYS A 1 108 ? 2.725 -0.726 -1.375 1.00 97.88 108 LYS A CA 1
ATOM 887 C C . LYS A 1 108 ? 3.536 0.392 -0.744 1.00 97.88 108 LYS A C 1
ATOM 889 O O . LYS A 1 108 ? 4.750 0.250 -0.675 1.00 97.88 108 LYS A O 1
ATOM 894 N N . THR A 1 109 ? 2.878 1.395 -0.168 1.00 98.06 109 THR A N 1
ATOM 895 C CA . THR A 1 109 ? 3.519 2.447 0.641 1.00 98.06 109 THR A CA 1
ATOM 896 C C . THR A 1 109 ? 2.658 2.734 1.879 1.00 98.06 109 THR A C 1
ATOM 898 O O . THR A 1 109 ? 1.534 3.229 1.743 1.00 98.06 109 THR A O 1
ATOM 901 N N . PRO A 1 110 ? 3.141 2.423 3.101 1.00 97.56 110 PRO A N 1
ATOM 902 C CA . PRO A 1 110 ? 2.391 2.649 4.340 1.00 97.56 110 PRO A CA 1
ATOM 903 C C . PRO A 1 110 ? 1.969 4.109 4.530 1.00 97.56 110 PRO A C 1
ATOM 905 O O . PRO A 1 110 ? 0.843 4.388 4.925 1.00 97.56 110 PRO A O 1
ATOM 908 N N . GLU A 1 111 ? 2.846 5.047 4.173 1.00 96.25 111 GLU A N 1
ATOM 909 C CA . GLU A 1 111 ? 2.647 6.477 4.418 1.00 96.25 111 GLU A CA 1
A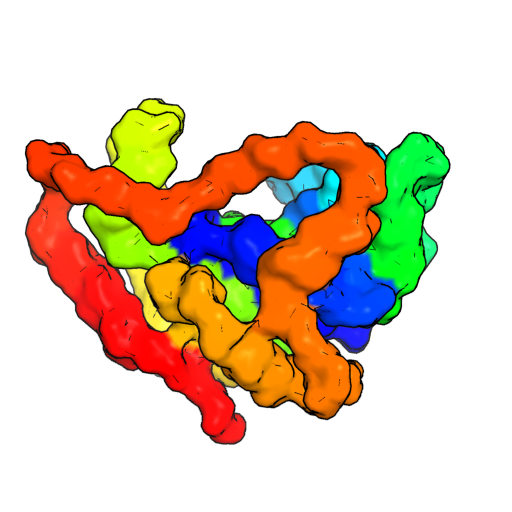TOM 910 C C . GLU A 1 111 ? 1.446 7.083 3.672 1.00 96.25 111 GLU A C 1
ATOM 912 O O . GLU A 1 111 ? 0.861 8.055 4.148 1.00 96.25 111 GLU A O 1
ATOM 917 N N . TYR A 1 112 ? 0.997 6.464 2.571 1.00 98.44 112 TYR A N 1
ATOM 918 C CA . TYR A 1 112 ? -0.193 6.904 1.834 1.00 98.44 112 TYR A CA 1
ATOM 919 C C . TYR A 1 112 ? -1.455 6.994 2.697 1.00 98.44 112 TYR A C 1
ATOM 921 O O . TYR A 1 112 ? -2.322 7.807 2.383 1.00 98.44 112 TYR A O 1
ATOM 929 N N . ILE A 1 113 ? -1.562 6.227 3.791 1.00 97.62 113 ILE A N 1
ATOM 930 C CA . ILE A 1 113 ? -2.720 6.303 4.686 1.00 97.62 113 ILE A CA 1
ATOM 931 C C . ILE A 1 113 ? -2.908 7.718 5.239 1.00 97.62 113 ILE A C 1
ATOM 933 O O . ILE A 1 113 ? -4.029 8.192 5.301 1.00 97.62 113 ILE A O 1
ATOM 937 N N . ARG A 1 114 ? -1.825 8.442 5.540 1.00 95.50 114 ARG A N 1
ATOM 938 C CA . ARG A 1 114 ? -1.883 9.778 6.159 1.00 95.50 114 ARG A CA 1
ATOM 939 C C . ARG A 1 114 ? -2.247 10.893 5.183 1.00 95.50 114 ARG A C 1
ATOM 941 O O . ARG A 1 114 ? -2.487 12.015 5.606 1.00 95.50 114 ARG A O 1
ATOM 948 N N . ASN A 1 115 ? -2.245 10.600 3.884 1.00 94.19 115 ASN A N 1
ATOM 949 C CA . ASN A 1 115 ? -2.626 11.531 2.825 1.00 94.19 115 ASN A CA 1
ATOM 950 C C . ASN A 1 115 ? -3.616 10.864 1.855 1.00 94.19 115 ASN A C 1
ATOM 952 O O . ASN A 1 115 ? -3.576 11.057 0.636 1.00 94.19 115 ASN A O 1
ATOM 956 N N . LEU A 1 116 ? -4.501 10.020 2.396 1.00 97.25 116 LEU A N 1
ATOM 957 C CA . LEU A 1 116 ? -5.336 9.129 1.595 1.00 97.25 116 LEU A CA 1
ATOM 958 C C . LEU A 1 116 ? -6.281 9.888 0.655 1.00 97.25 116 LEU A C 1
ATOM 960 O O . LEU A 1 116 ? -6.559 9.416 -0.446 1.00 97.25 116 LEU A O 1
ATOM 964 N N . GLN A 1 117 ? -6.723 11.084 1.048 1.00 96.81 117 GLN A N 1
ATOM 965 C CA . GLN A 1 117 ? -7.520 11.985 0.211 1.00 96.81 117 GLN A CA 1
ATOM 966 C C . GLN A 1 117 ? -6.809 12.319 -1.105 1.00 96.81 117 GLN A C 1
ATOM 968 O O . GLN A 1 117 ? -7.378 12.174 -2.191 1.00 96.81 117 GLN A O 1
ATOM 973 N N . PHE A 1 118 ? -5.542 12.730 -1.014 1.00 97.31 118 PHE A N 1
ATOM 974 C CA . PHE A 1 118 ? -4.715 13.056 -2.168 1.00 97.31 118 PHE A CA 1
ATOM 975 C C . PHE A 1 118 ? -4.430 11.817 -3.015 1.00 97.31 118 PHE A C 1
ATOM 977 O O . PHE A 1 118 ? -4.607 11.843 -4.235 1.00 97.31 118 PHE A O 1
ATOM 984 N N . VAL A 1 119 ? -4.059 10.709 -2.369 1.00 98.00 119 VAL A N 1
ATOM 985 C CA . VAL A 1 119 ? -3.803 9.427 -3.037 1.00 98.00 119 VAL A CA 1
ATOM 986 C C . VAL A 1 119 ? -5.044 8.992 -3.812 1.00 98.00 119 VAL A C 1
ATOM 988 O O . VAL A 1 119 ? -4.952 8.685 -5.001 1.00 98.00 119 VAL A O 1
ATOM 991 N N . ARG A 1 120 ? -6.231 9.031 -3.191 1.00 96.44 120 ARG A N 1
ATOM 992 C CA . ARG A 1 120 ? -7.489 8.626 -3.826 1.00 96.44 120 ARG A CA 1
ATOM 993 C C . ARG A 1 120 ? -7.851 9.526 -5.001 1.00 96.44 120 ARG A C 1
ATOM 995 O O . ARG A 1 120 ? -8.210 8.991 -6.051 1.00 96.44 120 ARG A O 1
ATOM 1002 N N . LYS A 1 121 ? -7.727 10.852 -4.850 1.00 96.25 121 LYS A N 1
ATOM 1003 C CA . LYS A 1 121 ? -7.990 11.839 -5.915 1.00 96.25 121 LYS A CA 1
ATOM 1004 C C . LYS A 1 121 ? -7.179 11.547 -7.179 1.00 96.25 121 LYS A C 1
ATOM 1006 O O . LYS A 1 121 ? -7.702 11.707 -8.281 1.00 96.25 121 LYS A O 1
ATOM 1011 N N . ASN A 1 122 ? -5.935 11.106 -7.008 1.00 96.62 122 ASN A N 1
ATOM 1012 C CA . ASN A 1 122 ? -4.978 10.886 -8.090 1.00 96.62 122 ASN A CA 1
ATOM 1013 C C . ASN A 1 122 ? -4.924 9.446 -8.612 1.00 96.62 122 ASN A C 1
ATOM 1015 O O . ASN A 1 122 ? -4.264 9.193 -9.610 1.00 96.62 122 ASN A O 1
ATOM 1019 N N . SER A 1 123 ? -5.622 8.504 -7.977 1.00 95.88 123 SER A N 1
ATOM 1020 C CA . SER A 1 123 ? -5.598 7.084 -8.350 1.00 95.88 123 SER A CA 1
ATOM 1021 C C . SER A 1 123 ? -6.985 6.523 -8.648 1.00 95.88 123 SER A C 1
ATOM 1023 O O . SER A 1 123 ? -7.214 5.344 -8.404 1.00 95.88 123 SER A O 1
ATOM 1025 N N . LYS A 1 124 ? -7.926 7.357 -9.117 1.00 89.50 124 LYS A N 1
ATOM 1026 C CA . LYS A 1 124 ? -9.340 6.993 -9.340 1.00 89.50 124 LYS A CA 1
ATOM 1027 C C . LYS A 1 124 ? -9.476 5.582 -9.934 1.00 89.50 124 LYS A C 1
ATOM 1029 O O . LYS A 1 124 ? -8.700 5.203 -10.804 1.00 89.50 124 LYS A O 1
ATOM 1034 N N . GLU A 1 125 ? -10.431 4.811 -9.414 1.00 90.38 125 GLU A N 1
ATOM 1035 C CA . GLU A 1 125 ? -10.741 3.426 -9.832 1.00 90.38 125 GLU A CA 1
ATOM 1036 C C . GLU A 1 125 ? -9.700 2.352 -9.466 1.00 90.38 125 GLU A C 1
ATOM 1038 O O . GLU A 1 125 ? -9.996 1.161 -9.539 1.00 90.38 125 GLU A O 1
ATOM 1043 N N . VAL A 1 126 ? -8.492 2.713 -9.014 1.00 96.06 126 VAL A N 1
ATOM 1044 C CA . VAL A 1 126 ? -7.540 1.722 -8.489 1.00 96.06 126 VAL A CA 1
ATOM 1045 C C . VAL A 1 126 ? -8.002 1.258 -7.102 1.00 96.06 126 VAL A C 1
ATOM 1047 O O . VAL A 1 126 ? -8.189 2.108 -6.224 1.00 96.06 126 VAL A O 1
ATOM 1050 N N . PRO A 1 127 ? -8.148 -0.053 -6.845 1.00 96.75 127 PRO A N 1
ATOM 1051 C CA . PRO A 1 127 ? -8.407 -0.555 -5.500 1.00 96.75 127 PRO A CA 1
ATOM 1052 C C . PRO A 1 127 ? -7.297 -0.133 -4.531 1.00 96.75 127 PRO A C 1
ATOM 1054 O O . PRO A 1 127 ? -6.121 -0.414 -4.773 1.00 96.75 127 PRO A O 1
ATOM 1057 N N . ILE A 1 128 ? -7.665 0.535 -3.437 1.00 97.94 128 ILE A N 1
ATOM 1058 C CA . ILE A 1 128 ? -6.766 0.838 -2.319 1.00 97.94 128 ILE A CA 1
ATOM 1059 C C . ILE A 1 128 ? -7.105 -0.123 -1.184 1.00 97.94 128 ILE A C 1
ATOM 1061 O O . ILE A 1 128 ? -8.211 -0.091 -0.653 1.00 97.94 128 ILE A O 1
ATOM 1065 N N . LEU A 1 129 ? -6.154 -0.975 -0.818 1.00 97.88 129 LEU A N 1
ATOM 1066 C CA . LEU A 1 129 ? -6.291 -1.953 0.254 1.00 97.88 129 LEU A CA 1
ATOM 1067 C C . LEU A 1 129 ? -5.541 -1.448 1.489 1.00 97.88 129 LEU A C 1
ATOM 1069 O O . LEU A 1 129 ? -4.322 -1.263 1.450 1.00 97.88 129 LEU A O 1
ATOM 1073 N N . ILE A 1 130 ? -6.267 -1.227 2.578 1.00 98.19 130 ILE A N 1
ATOM 1074 C CA . ILE A 1 130 ? -5.753 -0.695 3.837 1.00 98.19 130 ILE A CA 1
ATOM 1075 C C . ILE A 1 130 ? -5.644 -1.832 4.850 1.00 98.19 130 ILE A C 1
ATOM 1077 O O . ILE A 1 130 ? -6.633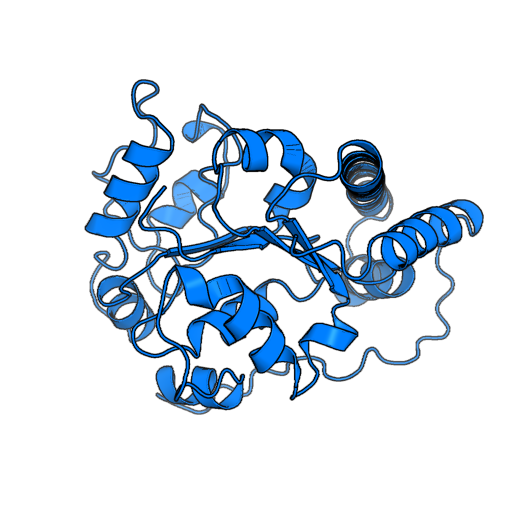 -2.488 5.166 1.00 98.19 130 ILE A O 1
ATOM 1081 N N . SER A 1 131 ? -4.440 -2.044 5.375 1.00 97.25 131 SER A N 1
ATOM 1082 C CA . SER A 1 131 ? -4.168 -2.988 6.461 1.00 97.25 131 SER A CA 1
ATOM 1083 C C . SER A 1 131 ? -4.046 -2.231 7.778 1.00 97.25 131 SER A C 1
ATOM 1085 O O . SER A 1 131 ? -3.190 -1.351 7.890 1.00 97.25 131 SER A O 1
ATOM 1087 N N . ILE A 1 132 ? -4.860 -2.575 8.776 1.00 96.50 132 ILE A N 1
ATOM 1088 C CA . ILE A 1 132 ? -4.902 -1.853 10.053 1.00 96.50 132 ILE A CA 1
ATOM 1089 C C . ILE A 1 132 ? -4.956 -2.798 11.260 1.00 96.50 132 ILE A C 1
ATOM 1091 O O . ILE A 1 132 ? -5.450 -3.919 11.179 1.00 96.50 132 ILE A O 1
ATOM 1095 N N . LYS A 1 133 ? -4.416 -2.359 12.392 1.00 95.81 133 LYS A N 1
ATOM 1096 C CA . LYS A 1 133 ? -4.513 -2.997 13.708 1.00 95.81 133 LYS A CA 1
ATOM 1097 C C . LYS A 1 133 ? -5.255 -2.064 14.653 1.00 95.81 133 LYS A C 1
ATOM 1099 O O . LYS A 1 133 ? -5.168 -0.850 14.479 1.00 95.81 133 LYS A O 1
ATOM 1104 N N . TYR A 1 134 ? -5.880 -2.626 15.683 1.00 95.81 134 TYR A N 1
ATOM 1105 C CA . TYR A 1 134 ? -6.354 -1.856 16.832 1.00 95.81 134 TYR A CA 1
ATOM 1106 C C . TYR A 1 134 ? -5.204 -1.106 17.513 1.00 95.81 134 TYR A C 1
ATOM 1108 O O . TYR A 1 134 ? -4.036 -1.516 17.426 1.00 95.81 134 TYR A O 1
ATOM 1116 N N . LEU A 1 135 ? -5.522 0.001 18.189 1.00 95.81 135 LEU A N 1
ATOM 1117 C CA . LEU A 1 135 ? -4.508 0.979 18.598 1.00 95.81 135 LEU A CA 1
ATOM 1118 C C . LEU A 1 135 ? -3.464 0.384 19.551 1.00 95.81 135 LEU A C 1
ATOM 1120 O O . LEU A 1 135 ? -2.271 0.657 19.414 1.00 95.81 135 LEU A O 1
ATOM 1124 N N . LYS A 1 136 ? -3.885 -0.497 20.467 1.00 94.06 136 LYS A N 1
ATOM 1125 C CA . LYS A 1 136 ? -2.977 -1.181 21.404 1.00 94.06 136 LYS A CA 1
ATOM 1126 C C . LYS A 1 136 ? -1.970 -2.086 20.686 1.00 94.06 136 LYS A C 1
ATOM 1128 O O . LYS A 1 136 ? -0.777 -2.043 20.984 1.00 94.06 136 LYS A O 1
ATOM 1133 N N . ASP A 1 137 ? -2.415 -2.861 19.700 1.00 93.25 137 ASP A N 1
ATOM 1134 C CA . ASP A 1 137 ? -1.537 -3.740 18.916 1.00 93.25 137 ASP A CA 1
ATOM 1135 C C . ASP A 1 137 ? -0.572 -2.943 18.029 1.00 93.25 137 ASP A C 1
ATOM 1137 O O . ASP A 1 137 ? 0.583 -3.343 17.807 1.00 93.25 137 ASP A O 1
ATOM 1141 N N . TYR A 1 138 ? -1.035 -1.799 17.522 1.00 95.19 138 TYR A N 1
ATOM 1142 C CA . TYR A 1 138 ? -0.197 -0.863 16.788 1.00 95.19 138 TYR A CA 1
ATOM 1143 C C . TYR A 1 138 ? 0.878 -0.247 17.700 1.00 95.19 138 TYR A C 1
ATOM 1145 O O . TYR A 1 138 ? 2.062 -0.296 17.353 1.00 95.19 138 TYR A O 1
ATOM 1153 N N . TYR A 1 139 ? 0.500 0.204 18.900 1.00 95.31 139 TYR A N 1
ATOM 1154 C CA . TYR A 1 139 ? 1.414 0.713 19.926 1.00 95.31 139 TYR A CA 1
ATOM 1155 C C . TYR A 1 139 ? 2.491 -0.311 20.297 1.00 95.31 139 TYR A C 1
ATOM 1157 O O . TYR A 1 139 ? 3.684 -0.011 20.229 1.00 95.31 139 TYR A O 1
ATOM 1165 N N . ILE A 1 140 ? 2.105 -1.556 20.599 1.00 92.56 140 ILE A N 1
ATOM 1166 C CA . ILE A 1 140 ? 3.059 -2.635 20.904 1.00 92.56 140 ILE A CA 1
ATOM 1167 C C . ILE A 1 140 ? 4.045 -2.822 19.740 1.00 92.56 140 ILE A C 1
ATOM 1169 O O . ILE A 1 140 ? 5.248 -3.014 19.932 1.00 92.56 140 ILE A O 1
ATOM 1173 N N . SER A 1 141 ? 3.556 -2.744 18.503 1.00 91.75 141 SER A N 1
ATOM 1174 C CA . SER A 1 141 ? 4.387 -2.942 17.315 1.00 91.75 141 SER A CA 1
ATOM 1175 C C . SER A 1 141 ? 5.389 -1.804 17.067 1.00 91.75 141 SER A C 1
ATOM 1177 O O . SER A 1 141 ? 6.469 -2.078 16.533 1.00 91.75 141 SER A O 1
ATOM 1179 N N . MET A 1 142 ? 5.039 -0.564 17.423 1.00 93.88 142 MET A N 1
ATOM 1180 C CA . MET A 1 142 ? 5.834 0.645 17.167 1.00 93.88 142 MET A CA 1
ATOM 1181 C C . MET A 1 142 ? 6.674 1.068 18.371 1.00 93.88 142 MET A C 1
ATOM 1183 O O . MET A 1 142 ? 7.896 1.177 18.271 1.00 93.88 142 MET A O 1
ATOM 1187 N N . CYS A 1 143 ? 6.048 1.297 19.518 1.00 93.12 143 CYS A N 1
ATOM 1188 C CA . CYS A 1 143 ? 6.726 1.825 20.695 1.00 93.12 143 CYS A CA 1
ATOM 1189 C C . CYS A 1 143 ? 7.487 0.720 21.423 1.00 93.12 143 CYS A C 1
ATOM 1191 O O . CYS A 1 143 ? 8.683 0.851 21.647 1.00 93.12 143 CYS A O 1
ATOM 1193 N N . VAL A 1 144 ? 6.850 -0.422 21.693 1.00 90.56 144 VAL A N 1
ATOM 1194 C CA . VAL A 1 144 ? 7.484 -1.491 22.487 1.00 90.56 144 VAL A CA 1
ATOM 1195 C C . VAL A 1 144 ? 8.541 -2.245 21.674 1.00 90.56 144 VAL A C 1
ATOM 1197 O O . VAL A 1 144 ? 9.675 -2.409 22.110 1.00 90.56 144 VAL A O 1
ATOM 1200 N N . LYS A 1 145 ? 8.204 -2.704 20.461 1.00 89.44 145 LYS A N 1
ATOM 1201 C CA . LYS A 1 145 ? 9.110 -3.549 19.651 1.00 89.44 145 LYS A CA 1
ATOM 1202 C C . LYS A 1 145 ? 10.154 -2.782 18.835 1.00 89.44 145 LYS A C 1
ATOM 1204 O O . LYS A 1 145 ? 11.082 -3.400 18.301 1.00 89.44 145 LYS A O 1
ATOM 1209 N N . ARG A 1 146 ? 9.958 -1.481 18.622 1.00 87.31 146 ARG A N 1
ATOM 1210 C CA . ARG A 1 146 ? 10.837 -0.651 17.778 1.00 87.31 146 ARG A CA 1
ATOM 1211 C C . ARG A 1 146 ? 11.352 0.593 18.480 1.00 87.31 146 ARG A C 1
ATOM 1213 O O . ARG A 1 146 ? 12.099 1.333 17.854 1.00 87.31 146 ARG A O 1
ATOM 1220 N N . ASN A 1 147 ? 11.003 0.779 19.752 1.00 92.19 147 ASN A N 1
ATOM 1221 C CA . ASN A 1 147 ? 11.430 1.927 20.539 1.00 92.19 147 ASN A CA 1
ATOM 1222 C C . ASN A 1 147 ? 11.080 3.260 19.853 1.00 92.19 147 ASN A C 1
ATOM 1224 O O . ASN A 1 147 ? 11.859 4.209 19.882 1.00 92.19 147 ASN A O 1
ATOM 1228 N N . THR A 1 148 ? 9.932 3.304 19.161 1.00 93.75 148 THR A N 1
ATOM 1229 C CA . THR A 1 148 ? 9.422 4.551 18.578 1.00 93.75 148 THR A CA 1
ATOM 1230 C C . THR A 1 148 ? 9.013 5.479 19.711 1.00 93.75 148 THR A C 1
ATOM 1232 O O . THR A 1 148 ? 8.269 5.058 20.599 1.00 93.75 148 THR A O 1
ATOM 1235 N N . ASP A 1 149 ? 9.469 6.727 19.644 1.00 95.06 149 ASP A N 1
ATOM 1236 C CA . ASP A 1 149 ? 9.070 7.787 20.567 1.00 95.06 149 ASP A CA 1
ATOM 1237 C C . ASP A 1 149 ? 7.538 7.923 20.652 1.00 95.06 149 ASP A C 1
ATOM 1239 O O . ASP A 1 149 ? 6.841 7.818 19.638 1.00 95.06 149 ASP A O 1
ATOM 1243 N N . ILE A 1 150 ? 7.016 8.126 21.866 1.00 94.06 150 ILE A N 1
ATOM 1244 C CA . ILE A 1 150 ? 5.570 8.173 22.113 1.00 94.06 150 ILE A CA 1
ATOM 1245 C C . ILE A 1 150 ? 4.912 9.388 21.459 1.00 94.06 150 ILE A C 1
ATOM 1247 O O . ILE A 1 150 ? 3.843 9.231 20.879 1.00 94.06 150 ILE A O 1
ATOM 1251 N N . ASN A 1 151 ? 5.566 10.552 21.463 1.00 95.75 151 ASN A N 1
ATOM 1252 C CA . ASN A 1 151 ? 5.016 11.764 20.854 1.00 95.75 151 ASN A CA 1
ATOM 1253 C C . ASN A 1 151 ? 4.964 11.595 19.336 1.00 95.75 151 ASN A C 1
ATOM 1255 O O . ASN A 1 151 ? 3.954 11.879 18.697 1.00 95.75 151 ASN A O 1
ATOM 1259 N N . LYS A 1 152 ? 6.022 11.010 18.756 1.00 96.06 152 LYS A N 1
ATOM 1260 C CA . LYS A 1 152 ? 5.995 10.622 17.344 1.00 96.06 152 LYS A CA 1
ATOM 1261 C C . LYS A 1 152 ? 4.855 9.645 17.068 1.00 96.06 152 LYS A C 1
ATOM 1263 O O . LYS A 1 152 ? 4.132 9.824 16.098 1.00 96.06 152 LYS A O 1
ATOM 1268 N N . PHE A 1 153 ? 4.682 8.603 17.880 1.00 96.69 153 PHE A N 1
ATOM 1269 C CA . PHE A 1 153 ? 3.591 7.643 17.697 1.00 96.69 153 PHE A CA 1
ATOM 1270 C C . PHE A 1 153 ? 2.208 8.305 17.789 1.00 96.69 153 PHE A C 1
ATOM 1272 O O . PHE A 1 153 ? 1.329 7.960 16.997 1.00 96.69 153 PHE A O 1
ATOM 1279 N N . GLU A 1 154 ? 2.049 9.277 18.687 1.00 96.75 154 GLU A N 1
ATOM 1280 C CA . GLU A 1 154 ? 0.856 10.110 18.821 1.00 96.75 154 GLU A CA 1
ATOM 1281 C C . GLU A 1 154 ? 0.518 10.877 17.553 1.00 96.75 154 GLU A C 1
ATOM 1283 O O . GLU A 1 154 ? -0.574 10.701 17.008 1.00 96.75 154 GLU A O 1
ATOM 1288 N N . GLU A 1 155 ? 1.480 11.598 16.985 1.00 96.56 155 GLU A N 1
ATOM 1289 C CA . GLU A 1 155 ? 1.294 12.260 15.693 1.00 96.56 155 GLU A CA 1
ATOM 1290 C C . GLU A 1 155 ? 0.853 11.279 14.594 1.00 96.56 155 GLU A C 1
ATOM 1292 O O . GLU A 1 155 ? 0.021 11.610 13.743 1.00 96.56 155 GLU A O 1
ATOM 1297 N N . LEU A 1 156 ? 1.399 10.055 14.593 1.00 96.00 156 LEU A N 1
ATOM 1298 C CA . LEU A 1 156 ? 1.045 9.053 13.589 1.00 96.00 156 LEU A CA 1
ATOM 1299 C C . LEU A 1 156 ? -0.382 8.534 13.771 1.00 96.00 156 LEU A C 1
ATOM 1301 O O . LEU A 1 156 ? -1.089 8.408 12.770 1.00 96.00 156 LEU A O 1
ATOM 1305 N N . TYR A 1 157 ? -0.806 8.183 14.991 1.00 96.19 157 TYR A N 1
ATOM 1306 C CA . TYR A 1 157 ? -2.149 7.633 15.184 1.00 96.19 157 TYR A CA 1
ATOM 1307 C C . TYR A 1 157 ? -3.236 8.703 15.064 1.00 96.19 157 TYR A C 1
ATOM 1309 O O . TYR A 1 157 ? -4.312 8.383 14.565 1.00 96.19 157 TYR A O 1
ATOM 1317 N N . LEU A 1 158 ? -2.970 9.961 15.433 1.00 97.25 158 LEU A N 1
ATOM 1318 C CA . LEU A 1 158 ? -3.934 11.054 15.266 1.00 97.25 158 LEU A CA 1
ATOM 1319 C C . LEU A 1 158 ? -4.252 11.294 13.783 1.00 97.25 158 LEU A C 1
ATOM 1321 O O . LEU A 1 158 ? -5.421 11.318 13.405 1.00 97.25 158 LEU A O 1
ATOM 1325 N N . LYS A 1 159 ? -3.237 11.312 12.908 1.00 97.50 159 LYS A N 1
ATOM 1326 C CA . LYS A 1 159 ? -3.443 11.376 11.445 1.00 97.50 159 LYS A CA 1
ATOM 1327 C C . LYS A 1 159 ? -4.214 10.174 10.895 1.00 97.50 159 LYS A C 1
ATOM 1329 O O . LYS A 1 159 ? -4.972 10.289 9.929 1.00 97.50 159 LYS A O 1
ATOM 1334 N N . ASN A 1 160 ? -4.031 8.999 11.499 1.00 96.62 160 ASN A N 1
ATOM 1335 C CA . ASN A 1 160 ? -4.814 7.825 11.127 1.00 96.62 160 ASN A CA 1
ATOM 1336 C C . ASN A 1 160 ? -6.287 7.994 11.536 1.00 96.62 160 ASN A C 1
ATOM 1338 O O . ASN A 1 160 ? -7.152 7.636 10.744 1.00 96.62 160 ASN A O 1
ATOM 1342 N N . ILE A 1 161 ? -6.583 8.569 12.711 1.00 97.69 161 ILE A N 1
ATOM 1343 C CA . ILE A 1 161 ? -7.961 8.896 13.127 1.00 97.69 161 ILE A CA 1
ATOM 1344 C C . ILE A 1 161 ? -8.613 9.829 12.107 1.00 97.69 161 ILE A C 1
ATOM 1346 O O . ILE A 1 161 ? -9.688 9.503 11.613 1.00 97.69 161 ILE A O 1
ATOM 1350 N N . GLU A 1 162 ? -7.947 10.923 11.730 1.00 98.06 162 GLU A N 1
ATOM 1351 C CA . GLU A 1 162 ? -8.454 11.870 10.721 1.00 98.06 162 GLU A CA 1
ATOM 1352 C C . GLU A 1 162 ? -8.779 11.169 9.392 1.00 98.06 162 GLU A C 1
ATOM 1354 O O . GLU A 1 162 ? -9.811 11.411 8.762 1.00 98.06 162 GLU A O 1
ATOM 1359 N N . THR A 1 163 ? -7.912 10.243 8.980 1.00 97.12 163 THR A N 1
ATOM 1360 C CA . THR A 1 163 ? -8.118 9.446 7.768 1.00 97.12 163 THR A CA 1
ATOM 1361 C C . THR A 1 163 ? -9.338 8.536 7.887 1.00 97.12 163 THR A C 1
ATOM 1363 O O . THR A 1 163 ? -10.145 8.472 6.960 1.00 97.12 163 THR A O 1
ATOM 1366 N N . LEU A 1 164 ? -9.492 7.829 9.008 1.00 97.00 164 LEU A N 1
ATOM 1367 C CA . LEU A 1 164 ? -10.633 6.944 9.246 1.00 97.00 164 LEU A CA 1
ATOM 1368 C C . LEU A 1 164 ? -11.947 7.736 9.307 1.00 97.00 164 LEU A C 1
ATOM 1370 O O . LEU A 1 164 ? -12.932 7.343 8.684 1.00 97.00 164 LEU A O 1
ATOM 1374 N N . GLU A 1 165 ? -11.957 8.889 9.977 1.00 97.31 165 GLU A N 1
ATOM 1375 C CA . GLU A 1 165 ? -13.105 9.801 10.001 1.00 97.31 165 GLU A CA 1
ATOM 1376 C C . GLU A 1 165 ? -13.485 10.266 8.590 1.00 97.31 165 GLU A C 1
ATOM 1378 O O . GLU A 1 165 ? -14.665 10.258 8.231 1.00 97.31 165 GLU A O 1
ATOM 1383 N N . TRP A 1 166 ? -12.496 10.603 7.757 1.00 97.00 166 TRP A N 1
ATOM 1384 C CA . TRP A 1 166 ? -12.730 10.949 6.357 1.00 97.00 166 TRP A CA 1
ATOM 1385 C C . TRP A 1 166 ? -13.339 9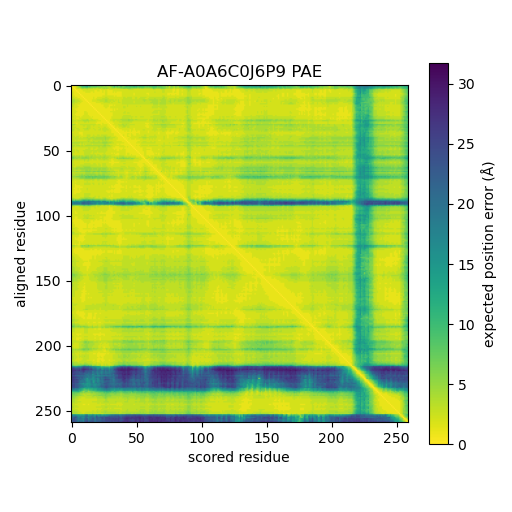.789 5.558 1.00 97.00 166 TRP A C 1
ATOM 1387 O O . TRP A 1 166 ? -14.320 10.004 4.846 1.00 97.00 166 TRP A O 1
ATOM 1397 N N . ILE A 1 167 ? -12.818 8.561 5.694 1.00 96.31 167 ILE A N 1
ATOM 1398 C CA . ILE A 1 167 ? -13.392 7.380 5.021 1.00 96.31 167 ILE A CA 1
ATOM 1399 C C . ILE A 1 167 ? -14.850 7.185 5.457 1.00 96.31 167 ILE A C 1
ATOM 1401 O O . ILE A 1 167 ? -15.717 6.979 4.607 1.00 96.31 167 ILE A O 1
ATOM 1405 N N . LYS A 1 168 ? -15.135 7.290 6.763 1.00 95.31 168 LYS A N 1
ATOM 1406 C CA . LYS A 1 168 ? -16.487 7.131 7.321 1.00 95.31 168 LYS A CA 1
ATOM 1407 C C . LYS A 1 168 ? -17.455 8.172 6.764 1.00 95.31 168 LYS A C 1
ATOM 1409 O O . LYS A 1 168 ? -18.590 7.836 6.424 1.00 95.31 168 LYS A O 1
ATOM 1414 N N . LYS A 1 169 ? -17.005 9.424 6.672 1.00 95.56 169 LYS A N 1
ATOM 1415 C CA . LYS A 1 169 ? -17.811 10.551 6.203 1.00 95.56 169 LYS A CA 1
ATOM 1416 C C . LYS A 1 169 ? -18.064 10.499 4.696 1.00 95.56 169 LYS A C 1
ATOM 1418 O O . LYS A 1 169 ? -19.213 10.569 4.275 1.00 95.56 169 LYS A O 1
ATOM 1423 N N . GLU A 1 170 ? -17.007 10.385 3.896 1.00 94.94 170 GLU A N 1
ATOM 1424 C CA . GLU A 1 170 ? -17.085 10.550 2.438 1.00 94.94 170 GLU A CA 1
ATOM 1425 C C . GLU A 1 170 ? -17.394 9.245 1.693 1.00 94.94 170 GLU A C 1
ATOM 1427 O O . GLU A 1 170 ? -17.778 9.286 0.526 1.00 94.94 170 GLU A O 1
ATOM 1432 N N . LYS A 1 171 ? -17.221 8.083 2.343 1.00 92.81 171 LYS A N 1
ATOM 1433 C CA . LYS A 1 171 ? -17.469 6.743 1.776 1.00 92.81 171 LYS A CA 1
ATOM 1434 C C . LYS A 1 171 ? -16.878 6.566 0.363 1.00 92.81 171 LYS A C 1
ATOM 1436 O O . LYS A 1 171 ? -17.591 6.209 -0.579 1.00 92.81 171 LYS A O 1
ATOM 1441 N N . PRO A 1 172 ? -15.573 6.837 0.176 1.00 92.62 172 PRO A N 1
ATOM 1442 C CA . PRO A 1 172 ? -14.947 6.791 -1.139 1.00 92.62 172 PRO A CA 1
ATOM 1443 C C . PRO A 1 172 ? -14.984 5.376 -1.734 1.00 92.62 172 PRO A C 1
ATOM 1445 O O . PRO A 1 172 ? -14.619 4.399 -1.080 1.00 92.62 172 PRO A O 1
ATOM 1448 N N . LYS A 1 173 ? -15.352 5.267 -3.016 1.00 91.62 173 LYS A N 1
ATOM 1449 C CA . LYS A 1 173 ? -15.355 3.986 -3.737 1.00 91.62 173 LYS A CA 1
ATOM 1450 C C . LYS A 1 173 ? -13.947 3.389 -3.869 1.00 91.62 173 LYS A C 1
ATOM 1452 O O . LYS A 1 173 ? -12.941 4.103 -3.977 1.00 91.62 173 LYS A O 1
ATOM 1457 N N . HIS A 1 174 ? -13.895 2.058 -3.934 1.00 93.12 174 HIS A N 1
ATOM 1458 C CA . HIS A 1 174 ? -12.675 1.263 -4.125 1.00 93.12 174 HIS A CA 1
ATOM 1459 C C . HIS A 1 174 ? -11.595 1.476 -3.052 1.00 93.12 174 HIS A C 1
ATOM 1461 O O . HIS A 1 174 ? -10.407 1.302 -3.331 1.00 93.12 174 HIS A O 1
ATOM 1467 N N . ILE A 1 175 ? -11.988 1.874 -1.843 1.00 95.75 175 ILE A N 1
ATOM 1468 C CA . ILE A 1 175 ? -11.141 1.804 -0.654 1.00 95.75 175 ILE A CA 1
ATOM 1469 C C . ILE A 1 175 ? -11.658 0.650 0.194 1.00 95.75 175 ILE A C 1
ATOM 1471 O O . ILE A 1 175 ? -12.841 0.608 0.503 1.00 95.75 175 ILE A O 1
ATOM 1475 N N . TYR A 1 176 ? -10.772 -0.273 0.552 1.00 95.56 176 TYR A N 1
ATOM 1476 C CA . TYR A 1 176 ? -11.102 -1.468 1.317 1.00 95.56 176 TYR A CA 1
ATOM 1477 C C . TYR A 1 176 ? -10.225 -1.518 2.560 1.00 95.56 176 TYR A C 1
ATOM 1479 O O . TYR A 1 176 ? -9.003 -1.621 2.447 1.00 95.56 176 TYR A O 1
ATOM 1487 N N . LEU A 1 177 ? -10.838 -1.442 3.737 1.00 96.31 177 LEU A N 1
ATOM 1488 C CA . LEU A 1 177 ? -10.144 -1.504 5.019 1.00 96.31 177 LEU A CA 1
ATOM 1489 C C . LEU A 1 177 ? -10.291 -2.892 5.639 1.00 96.31 177 LEU A C 1
ATOM 1491 O O . LEU A 1 177 ? -11.392 -3.434 5.716 1.00 96.31 177 LEU A O 1
ATOM 1495 N N . PHE A 1 178 ? -9.168 -3.456 6.083 1.00 95.06 178 PHE A N 1
ATOM 1496 C CA . PHE A 1 178 ? -9.108 -4.778 6.691 1.00 95.06 178 PHE A CA 1
ATOM 1497 C C . PHE A 1 178 ? -8.279 -4.770 7.966 1.00 95.06 178 PHE A C 1
ATOM 1499 O O . PHE A 1 178 ? -7.139 -4.290 7.991 1.00 95.06 178 PHE A O 1
ATOM 1506 N N . LEU A 1 179 ? -8.819 -5.406 9.003 1.00 94.31 179 LEU A N 1
ATOM 1507 C CA . LEU A 1 179 ? -8.042 -5.779 10.174 1.00 94.31 179 LEU A CA 1
ATOM 1508 C C . LEU A 1 179 ? -6.932 -6.764 9.793 1.00 94.31 179 LEU A C 1
ATOM 1510 O O . LEU A 1 179 ? -7.163 -7.753 9.097 1.00 94.31 179 LEU A O 1
ATOM 1514 N N . TYR A 1 180 ? -5.729 -6.552 10.322 1.00 93.56 180 TYR A N 1
ATOM 1515 C CA . TYR A 1 180 ? -4.584 -7.440 10.119 1.00 93.56 180 TYR A CA 1
ATOM 1516 C C . TYR A 1 180 ? -4.903 -8.898 10.478 1.00 93.56 180 TYR A C 1
ATOM 1518 O O . TYR A 1 180 ? -4.532 -9.814 9.745 1.00 93.56 180 TYR A O 1
ATOM 1526 N N . ASN A 1 181 ? -5.658 -9.106 11.558 1.00 90.69 181 ASN A N 1
ATOM 1527 C CA . ASN A 1 181 ? -6.073 -10.436 12.004 1.00 90.69 181 ASN A CA 1
ATOM 1528 C C . ASN A 1 181 ? -6.991 -11.142 10.995 1.00 90.69 181 ASN A C 1
ATOM 1530 O O . ASN A 1 181 ? -7.031 -12.369 10.969 1.00 90.69 181 ASN A O 1
ATOM 1534 N N . ASP A 1 182 ? -7.710 -10.398 10.151 1.00 91.12 182 ASP A N 1
ATOM 1535 C CA . ASP A 1 182 ? -8.484 -10.970 9.051 1.00 91.12 182 ASP A CA 1
ATOM 1536 C C . ASP A 1 182 ? -7.604 -11.283 7.839 1.00 91.12 182 ASP A C 1
ATOM 1538 O O . ASP A 1 182 ? -7.816 -12.304 7.188 1.00 91.12 182 ASP A O 1
ATOM 1542 N N . ILE A 1 183 ? -6.594 -10.450 7.566 1.00 92.75 183 ILE A N 1
ATOM 1543 C CA . ILE A 1 183 ? -5.663 -10.622 6.438 1.00 92.75 183 ILE A CA 1
ATOM 1544 C C . ILE A 1 183 ? -4.862 -11.923 6.558 1.00 92.75 183 ILE A C 1
ATOM 1546 O O . ILE A 1 183 ? -4.616 -12.592 5.556 1.00 92.75 183 ILE A O 1
ATOM 1550 N N . ILE A 1 184 ? -4.456 -12.296 7.773 1.00 90.69 184 ILE A N 1
ATOM 1551 C CA . ILE A 1 184 ? -3.653 -13.506 8.013 1.00 90.69 184 ILE A CA 1
ATOM 1552 C C . ILE A 1 184 ? -4.468 -14.807 7.958 1.00 90.69 184 ILE A C 1
ATOM 1554 O O . ILE A 1 184 ? -3.891 -15.894 8.002 1.00 90.69 184 ILE A O 1
ATOM 1558 N N . LYS A 1 185 ? -5.802 -14.732 7.856 1.00 89.12 185 LYS A N 1
ATOM 1559 C CA . LYS A 1 185 ? -6.653 -15.922 7.715 1.00 89.12 185 LYS A CA 1
ATOM 1560 C C . LYS A 1 185 ? -6.472 -16.530 6.328 1.00 89.12 185 LYS A C 1
ATOM 1562 O O . LYS A 1 185 ? -6.468 -15.827 5.321 1.00 89.12 185 LYS A O 1
ATOM 1567 N N . GLN A 1 186 ? -6.442 -17.860 6.252 1.00 79.38 186 GLN A N 1
ATOM 1568 C CA . GLN A 1 186 ? -6.287 -18.586 4.984 1.00 79.38 186 GLN A CA 1
ATOM 1569 C C . GLN A 1 186 ? -7.373 -18.235 3.950 1.00 79.38 186 GLN A C 1
ATOM 1571 O O . GLN A 1 186 ? -7.107 -18.215 2.751 1.00 79.38 186 GLN A O 1
ATOM 1576 N N . SER A 1 187 ? -8.588 -17.908 4.400 1.00 87.88 187 SER A N 1
ATOM 1577 C CA . SER A 1 187 ? -9.709 -17.547 3.526 1.00 87.88 187 SER A CA 1
ATOM 1578 C C . SER A 1 187 ? -9.603 -16.145 2.910 1.00 87.88 187 SER A C 1
ATOM 1580 O O . SER A 1 187 ? -10.356 -15.833 1.985 1.00 87.88 187 SER A O 1
ATOM 1582 N N . PHE A 1 188 ? -8.678 -15.294 3.373 1.00 92.81 188 PHE A N 1
ATOM 1583 C CA . PHE A 1 188 ? -8.585 -13.900 2.933 1.00 92.81 188 PHE A CA 1
ATOM 1584 C C . PHE A 1 188 ? -8.270 -13.758 1.436 1.00 92.81 188 PHE A C 1
ATOM 1586 O O . PHE A 1 188 ? -8.740 -12.820 0.790 1.00 92.81 188 PHE A O 1
ATOM 1593 N N . GLY A 1 189 ? -7.566 -14.732 0.849 1.00 92.88 189 GLY A N 1
ATOM 1594 C CA . GLY A 1 189 ? -7.288 -14.773 -0.588 1.00 92.88 189 GLY A CA 1
ATOM 1595 C C . GLY A 1 189 ? -8.547 -14.663 -1.457 1.00 92.88 189 GLY A C 1
ATOM 1596 O O . GLY A 1 189 ? -8.519 -13.979 -2.477 1.00 92.88 189 GLY A O 1
ATOM 1597 N N . ASN A 1 190 ? -9.679 -15.235 -1.029 1.00 92.44 190 ASN A N 1
ATOM 1598 C CA . ASN A 1 190 ? -10.944 -15.141 -1.769 1.00 92.44 190 ASN A CA 1
ATOM 1599 C C . ASN A 1 190 ? -11.505 -13.712 -1.793 1.00 92.44 190 ASN A C 1
ATOM 1601 O O . ASN A 1 190 ? -12.049 -13.286 -2.809 1.00 92.44 190 ASN A O 1
ATOM 1605 N N . LYS A 1 191 ? -11.319 -12.935 -0.716 1.00 92.81 191 LYS A N 1
ATOM 1606 C CA . LYS A 1 191 ? -11.717 -11.517 -0.691 1.00 92.81 191 LYS A CA 1
ATOM 1607 C C . LYS A 1 191 ? -10.910 -10.711 -1.709 1.00 92.81 191 LYS A C 1
ATOM 1609 O O . LYS A 1 191 ? -11.480 -9.921 -2.457 1.00 92.81 191 LYS A O 1
ATOM 1614 N N . LEU A 1 192 ? -9.600 -10.962 -1.787 1.00 95.25 192 LEU A N 1
ATOM 1615 C CA . LEU A 1 192 ? -8.724 -10.321 -2.772 1.00 95.25 192 LEU A CA 1
ATOM 1616 C C . LEU A 1 192 ? -9.120 -10.669 -4.210 1.00 95.25 192 LEU A C 1
ATOM 1618 O O . LEU A 1 192 ? -9.117 -9.783 -5.061 1.00 95.25 192 LEU A O 1
ATOM 1622 N N . LYS A 1 193 ? -9.517 -11.921 -4.480 1.00 94.75 193 LYS A N 1
ATOM 1623 C CA . LYS A 1 193 ? -10.021 -12.310 -5.805 1.00 94.75 193 LYS A CA 1
ATOM 1624 C C . LYS A 1 193 ? -11.218 -11.478 -6.232 1.00 94.75 193 LYS A C 1
ATOM 1626 O O . LYS A 1 193 ? -11.209 -10.943 -7.332 1.00 94.75 193 LYS A O 1
ATOM 1631 N N . ASN A 1 194 ? -12.211 -11.340 -5.357 1.00 92.62 194 ASN A N 1
ATOM 1632 C CA . ASN A 1 194 ? -13.432 -10.606 -5.680 1.00 92.62 194 ASN A CA 1
ATOM 1633 C C . ASN A 1 194 ? -13.122 -9.148 -6.042 1.00 92.62 194 ASN A C 1
ATOM 1635 O O . ASN A 1 194 ? -13.597 -8.660 -7.063 1.00 92.62 194 ASN A O 1
ATOM 1639 N N . ILE A 1 195 ? -12.252 -8.490 -5.270 1.00 93.94 195 ILE A N 1
ATOM 1640 C CA . ILE A 1 195 ? -11.865 -7.087 -5.488 1.00 93.94 195 ILE A CA 1
ATOM 1641 C C . ILE A 1 195 ? -11.112 -6.888 -6.811 1.00 93.94 195 ILE A C 1
ATOM 1643 O O . ILE A 1 195 ? -11.265 -5.856 -7.458 1.00 93.94 195 ILE A O 1
ATOM 1647 N N . LEU A 1 196 ? -10.285 -7.857 -7.208 1.00 94.94 196 LEU A N 1
ATOM 1648 C CA . LEU A 1 196 ? -9.386 -7.732 -8.361 1.00 94.94 196 LEU A CA 1
ATOM 1649 C C . LEU A 1 196 ? -9.922 -8.386 -9.641 1.00 94.94 196 LE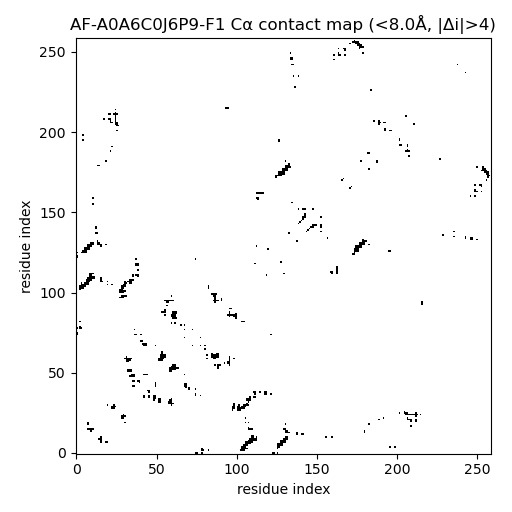U A C 1
ATOM 1651 O O . LEU A 1 196 ? -9.332 -8.196 -10.705 1.00 94.94 196 LEU A O 1
ATOM 1655 N N . SER A 1 197 ? -11.029 -9.126 -9.547 1.00 91.38 197 SER A N 1
ATOM 1656 C CA . SER A 1 197 ? -11.618 -9.909 -10.642 1.00 91.38 197 SER A CA 1
ATOM 1657 C C . SER A 1 197 ? -11.952 -9.087 -11.890 1.00 91.38 197 SER A C 1
ATOM 1659 O O . SER A 1 197 ? -11.912 -9.614 -12.997 1.00 91.38 197 SER A O 1
ATOM 1661 N N . SER A 1 198 ? -12.208 -7.783 -11.740 1.00 89.38 198 SER A N 1
ATOM 1662 C CA . SER A 1 198 ? -12.460 -6.873 -12.864 1.00 89.38 198 SER A CA 1
ATOM 1663 C C . SER A 1 198 ? -11.211 -6.532 -13.685 1.00 89.38 198 SER A C 1
ATOM 1665 O O . SER A 1 198 ? -11.338 -6.054 -14.810 1.00 89.38 198 SER A O 1
ATOM 1667 N N . LYS A 1 199 ? -10.004 -6.756 -13.146 1.00 91.56 199 LYS A N 1
ATOM 1668 C CA . LYS A 1 199 ? -8.726 -6.416 -13.797 1.00 91.56 199 LYS A CA 1
ATOM 1669 C C . LYS A 1 199 ? -7.905 -7.626 -14.229 1.00 91.56 199 LYS A C 1
ATOM 1671 O O . LYS A 1 199 ? -7.050 -7.495 -15.103 1.00 91.56 199 LYS A O 1
ATOM 1676 N N . ILE A 1 200 ? -8.100 -8.776 -13.591 1.00 93.81 200 ILE A N 1
ATOM 1677 C CA . ILE A 1 200 ? -7.312 -9.984 -13.838 1.00 93.81 200 ILE A CA 1
ATOM 1678 C C . ILE A 1 200 ? -8.141 -11.234 -13.530 1.00 93.81 200 ILE A C 1
ATOM 1680 O O . ILE A 1 200 ? -8.861 -11.278 -12.533 1.00 93.81 200 ILE A O 1
ATOM 1684 N N . ASP A 1 201 ? -8.013 -12.267 -14.368 1.00 93.62 201 ASP A N 1
ATOM 1685 C CA . ASP A 1 201 ? -8.635 -13.567 -14.110 1.00 93.62 201 ASP A CA 1
ATOM 1686 C C . ASP A 1 201 ? -7.898 -14.300 -12.980 1.00 93.62 201 ASP A C 1
ATOM 1688 O O . ASP A 1 201 ? -6.697 -14.574 -13.054 1.00 93.62 201 ASP A O 1
ATOM 1692 N N . LEU A 1 202 ? -8.637 -14.610 -11.914 1.00 94.50 202 LEU A N 1
ATOM 1693 C CA . LEU A 1 202 ? -8.135 -15.263 -10.704 1.00 94.50 202 LEU A CA 1
ATOM 1694 C C . LEU A 1 202 ? -8.885 -16.558 -10.375 1.00 94.50 202 LEU A C 1
ATOM 1696 O O . LEU A 1 202 ? -8.725 -17.095 -9.270 1.00 94.50 202 LEU A O 1
ATOM 1700 N N . THR A 1 203 ? -9.682 -17.078 -11.314 1.00 90.81 203 THR A N 1
ATOM 1701 C CA . THR A 1 203 ? -10.539 -18.258 -11.114 1.00 90.81 203 THR A CA 1
ATOM 1702 C C . THR A 1 203 ? -9.743 -19.422 -10.520 1.00 90.81 203 THR A C 1
ATOM 1704 O O . THR A 1 203 ? -10.049 -19.900 -9.426 1.00 90.81 203 THR A O 1
ATOM 1707 N N . ASN A 1 204 ? -8.613 -19.758 -11.148 1.00 91.00 204 ASN A N 1
ATOM 1708 C CA . ASN A 1 204 ? -7.759 -20.891 -10.770 1.00 91.00 204 ASN A CA 1
ATOM 1709 C C . ASN A 1 204 ? -6.528 -20.509 -9.927 1.00 91.00 204 ASN A C 1
ATOM 1711 O O . ASN A 1 204 ? -5.623 -21.318 -9.728 1.00 91.00 204 ASN A O 1
ATOM 1715 N N . VAL A 1 205 ? -6.459 -19.275 -9.422 1.00 93.44 205 VAL A N 1
ATOM 1716 C CA . VAL A 1 205 ? -5.295 -18.791 -8.664 1.00 93.44 205 VAL A CA 1
ATOM 1717 C C . VAL A 1 205 ? -5.493 -19.041 -7.174 1.00 93.44 205 VAL A C 1
ATOM 1719 O O . VAL A 1 205 ? -6.462 -18.571 -6.600 1.00 93.44 205 VAL A O 1
ATOM 1722 N N . ASN A 1 206 ? -4.577 -19.723 -6.491 1.00 93.44 206 ASN A N 1
ATOM 1723 C CA . ASN A 1 206 ? -4.611 -19.791 -5.025 1.00 93.44 206 ASN A CA 1
ATOM 1724 C C . ASN A 1 206 ? -3.746 -18.671 -4.421 1.00 93.44 206 ASN A C 1
ATOM 1726 O O . ASN A 1 206 ? -2.516 -18.765 -4.433 1.00 93.44 206 ASN A O 1
ATOM 1730 N N . ILE A 1 207 ? -4.383 -17.620 -3.895 1.00 94.62 207 ILE A N 1
ATOM 1731 C CA . ILE A 1 207 ? -3.697 -16.486 -3.265 1.00 94.62 207 ILE A CA 1
ATOM 1732 C C . ILE A 1 207 ? -3.318 -16.869 -1.834 1.00 94.62 207 ILE A C 1
ATOM 1734 O O . ILE A 1 207 ? -4.174 -16.928 -0.953 1.00 94.62 207 ILE A O 1
ATOM 1738 N N . SER A 1 208 ? -2.034 -17.135 -1.597 1.00 92.75 208 SER A N 1
ATOM 1739 C CA . SER A 1 208 ? -1.531 -17.546 -0.283 1.00 92.75 208 SER A CA 1
ATOM 1740 C C . SER A 1 208 ? -0.069 -17.166 -0.078 1.00 92.75 208 SER A C 1
ATOM 1742 O O . SER A 1 208 ? 0.714 -17.069 -1.026 1.00 92.75 208 SER A O 1
ATOM 1744 N N . TYR A 1 209 ? 0.326 -17.007 1.184 1.00 90.31 209 TYR A N 1
ATOM 1745 C CA . TYR A 1 209 ? 1.707 -16.683 1.532 1.00 90.31 209 TYR A CA 1
ATOM 1746 C C . TYR A 1 209 ? 2.696 -17.786 1.131 1.00 90.31 209 TYR A C 1
ATOM 1748 O O . TYR A 1 209 ? 3.797 -17.499 0.667 1.00 90.31 209 TYR A O 1
ATOM 1756 N N . GLU A 1 210 ? 2.288 -19.053 1.228 1.00 89.69 210 GLU A N 1
ATOM 1757 C CA . GLU A 1 210 ? 3.114 -20.184 0.794 1.00 89.69 210 GLU A CA 1
ATOM 1758 C C . GLU A 1 210 ? 3.387 -20.155 -0.713 1.00 89.69 210 GLU A C 1
ATOM 1760 O O . GLU A 1 210 ? 4.504 -20.427 -1.150 1.00 89.69 210 GLU A O 1
ATOM 1765 N N . ASN A 1 211 ? 2.413 -19.738 -1.526 1.00 90.62 211 ASN A N 1
ATOM 1766 C CA . ASN A 1 211 ? 2.643 -19.557 -2.959 1.00 90.62 211 ASN A CA 1
ATOM 1767 C C . ASN A 1 211 ? 3.551 -18.362 -3.267 1.00 90.62 211 ASN A C 1
ATOM 1769 O O . ASN A 1 211 ? 4.341 -18.440 -4.205 1.00 90.62 211 ASN A O 1
ATOM 1773 N N . PHE A 1 212 ? 3.512 -17.295 -2.464 1.00 92.12 212 PHE A N 1
ATOM 1774 C CA . PHE A 1 212 ? 4.511 -16.229 -2.559 1.00 92.12 212 PHE A CA 1
ATOM 1775 C C . PHE A 1 212 ? 5.922 -16.750 -2.249 1.00 92.12 212 PHE A C 1
ATOM 1777 O O . PHE A 1 212 ? 6.832 -16.537 -3.050 1.00 92.12 212 PHE A O 1
ATOM 1784 N N . LYS A 1 213 ? 6.110 -17.489 -1.144 1.00 90.00 213 LYS A N 1
ATOM 1785 C CA . LYS A 1 213 ? 7.418 -18.063 -0.775 1.00 90.00 213 LYS A CA 1
ATOM 1786 C C . LYS A 1 213 ? 8.007 -18.914 -1.898 1.00 90.00 213 LYS A C 1
ATOM 1788 O O . LYS A 1 213 ? 9.187 -18.777 -2.204 1.00 90.00 213 LYS A O 1
ATOM 1793 N N . LYS A 1 214 ? 7.183 -19.726 -2.572 1.00 89.62 214 LYS A N 1
ATOM 1794 C CA . LYS A 1 214 ? 7.616 -20.554 -3.712 1.00 89.62 214 LYS A CA 1
ATOM 1795 C C . LYS A 1 214 ? 8.261 -19.756 -4.852 1.00 89.62 214 LYS A C 1
ATOM 1797 O O . LYS A 1 214 ? 9.106 -20.307 -5.547 1.00 89.62 214 LYS A O 1
ATOM 1802 N N . LYS A 1 215 ? 7.922 -18.471 -5.032 1.00 88.12 215 LYS A N 1
ATOM 1803 C CA . LYS A 1 215 ? 8.512 -17.613 -6.079 1.00 88.12 215 LYS A CA 1
ATOM 1804 C C . LYS A 1 215 ? 9.942 -17.170 -5.787 1.00 88.12 215 LYS A C 1
ATOM 1806 O O . LYS A 1 215 ? 10.690 -16.887 -6.716 1.00 88.12 215 LYS A O 1
ATOM 1811 N N . ILE A 1 216 ? 10.295 -17.062 -4.511 1.00 82.38 216 ILE A N 1
ATOM 1812 C CA . ILE A 1 216 ? 11.565 -16.487 -4.051 1.00 82.38 216 ILE A CA 1
ATOM 1813 C C . ILE A 1 216 ? 12.535 -17.546 -3.515 1.00 82.38 216 ILE A C 1
ATOM 1815 O O . ILE A 1 216 ? 13.602 -17.185 -3.030 1.00 82.38 216 ILE A O 1
ATOM 1819 N N . LEU A 1 217 ? 12.190 -18.839 -3.593 1.00 68.56 217 LEU A N 1
ATOM 1820 C CA . LEU A 1 217 ? 13.015 -19.943 -3.093 1.00 68.56 217 LEU A CA 1
ATOM 1821 C C . LEU A 1 217 ? 14.315 -20.104 -3.900 1.00 68.56 217 LEU A C 1
ATOM 1823 O O . LEU A 1 217 ? 14.448 -20.963 -4.765 1.00 68.56 217 LEU A O 1
ATOM 1827 N N . ILE A 1 218 ? 15.309 -19.299 -3.528 1.00 50.97 218 ILE A N 1
ATOM 1828 C CA . ILE A 1 218 ? 16.728 -19.636 -3.543 1.00 50.97 218 ILE A CA 1
ATOM 1829 C C . ILE A 1 218 ? 17.210 -19.405 -2.101 1.00 50.97 218 ILE A C 1
ATOM 1831 O O . ILE A 1 218 ? 17.413 -18.272 -1.681 1.00 50.97 218 ILE A O 1
ATOM 1835 N N . LYS A 1 219 ? 17.372 -20.508 -1.357 1.00 42.41 219 LYS A N 1
ATOM 1836 C CA . LYS A 1 219 ? 17.786 -20.629 0.059 1.00 42.41 219 LYS A CA 1
ATOM 1837 C C . LYS A 1 219 ? 16.775 -20.196 1.135 1.00 42.41 219 LYS A C 1
ATOM 1839 O O . LYS A 1 219 ? 16.070 -19.199 1.034 1.00 42.41 219 LYS A O 1
ATOM 1844 N N . ASN A 1 220 ? 16.759 -21.008 2.194 1.00 36.53 220 ASN A N 1
ATOM 1845 C CA . ASN A 1 220 ? 15.943 -20.917 3.402 1.00 36.53 220 ASN A CA 1
ATOM 1846 C C . ASN A 1 220 ? 16.091 -19.559 4.106 1.00 36.53 220 ASN A C 1
ATOM 1848 O O . ASN A 1 220 ? 16.891 -19.416 5.026 1.00 36.53 220 ASN A O 1
ATOM 1852 N N . TYR A 1 221 ? 15.289 -18.573 3.714 1.00 37.31 221 TYR A N 1
ATOM 1853 C CA . TYR A 1 221 ? 14.991 -17.439 4.579 1.00 37.31 221 TYR A CA 1
ATOM 1854 C C . TYR A 1 221 ? 13.805 -17.806 5.469 1.00 37.31 221 TYR A C 1
ATOM 1856 O O . TYR A 1 221 ? 12.647 -17.785 5.050 1.00 37.31 221 TYR A O 1
ATOM 1864 N N . THR A 1 222 ? 14.090 -18.131 6.727 1.00 35.22 222 THR A N 1
ATOM 1865 C CA . THR A 1 222 ? 13.097 -18.128 7.804 1.00 35.22 222 THR A CA 1
ATOM 1866 C C . THR A 1 222 ? 12.706 -16.682 8.097 1.00 35.22 222 THR A C 1
ATOM 1868 O O . THR A 1 222 ? 13.250 -16.038 8.989 1.00 35.22 222 THR A O 1
ATOM 1871 N N . TYR A 1 223 ? 11.777 -16.139 7.310 1.00 39.34 223 TYR A N 1
ATOM 1872 C CA . TYR A 1 223 ? 11.083 -14.910 7.678 1.00 39.34 223 TYR A CA 1
ATOM 1873 C C . TYR A 1 223 ? 10.095 -15.243 8.800 1.00 39.34 223 TYR A C 1
ATOM 1875 O O . TYR A 1 223 ? 9.103 -15.937 8.572 1.00 39.34 223 TYR A O 1
ATOM 1883 N N . SER A 1 224 ? 10.377 -14.783 10.019 1.00 38.56 224 SER A N 1
ATOM 1884 C CA . SER A 1 224 ? 9.460 -14.906 11.153 1.00 38.56 224 SER A CA 1
ATOM 1885 C C . SER A 1 224 ? 8.384 -13.820 11.053 1.00 38.56 224 SER A C 1
ATOM 1887 O O . SER A 1 224 ? 8.517 -12.734 11.629 1.00 38.56 224 SER A O 1
ATOM 1889 N N . ASP A 1 225 ? 7.331 -14.088 10.280 1.00 45.47 225 ASP A N 1
ATOM 1890 C CA . ASP A 1 225 ? 6.087 -13.336 10.420 1.00 45.47 225 ASP A CA 1
ATOM 1891 C C . ASP A 1 225 ? 5.464 -13.667 11.778 1.00 45.47 225 ASP A C 1
ATOM 1893 O O . ASP A 1 225 ? 5.365 -14.827 12.173 1.00 45.47 225 ASP A O 1
ATOM 1897 N N . TRP A 1 226 ? 5.077 -12.629 12.514 1.00 46.94 226 TRP A N 1
ATOM 1898 C CA . TRP A 1 226 ? 4.459 -12.782 13.825 1.00 46.94 226 TRP A CA 1
ATOM 1899 C C . TRP A 1 226 ? 3.008 -13.204 13.608 1.00 46.94 226 TRP A C 1
ATOM 1901 O O . TRP A 1 226 ? 2.155 -12.372 13.293 1.00 46.94 226 TRP A O 1
ATOM 1911 N N . THR A 1 227 ? 2.752 -14.504 13.735 1.00 43.56 227 THR A N 1
ATOM 1912 C CA . THR A 1 227 ? 1.402 -15.082 13.713 1.00 43.56 227 THR A CA 1
ATOM 1913 C C . THR A 1 227 ? 0.624 -14.766 14.987 1.00 43.56 227 THR A C 1
ATOM 1915 O O . THR A 1 227 ? -0.597 -14.850 14.985 1.00 43.56 227 THR A O 1
ATOM 1918 N N . GLU A 1 228 ? 1.315 -14.352 16.054 1.00 44.09 228 GLU A N 1
ATOM 1919 C CA . GLU A 1 228 ? 0.716 -13.988 17.334 1.00 44.09 228 GLU A CA 1
ATOM 1920 C C . GLU A 1 228 ? 1.390 -12.729 17.900 1.00 44.09 228 GLU A C 1
ATOM 1922 O O . GLU A 1 228 ? 2.620 -12.636 17.997 1.00 44.09 228 GLU A O 1
ATOM 1927 N N . THR A 1 229 ? 0.588 -11.729 18.273 1.00 45.22 229 THR A N 1
ATOM 1928 C CA . THR A 1 229 ? 1.037 -10.663 19.175 1.00 45.22 229 THR A CA 1
ATOM 1929 C C . THR A 1 229 ? 1.109 -11.293 20.566 1.00 45.22 229 THR A C 1
ATOM 1931 O O . THR A 1 229 ? 0.075 -11.759 21.047 1.00 45.22 229 THR A O 1
ATOM 1934 N N . PRO A 1 230 ? 2.279 -11.356 21.228 1.00 49.56 230 PRO A N 1
ATOM 1935 C CA . PRO A 1 230 ? 2.336 -11.854 22.596 1.00 49.56 230 PRO A CA 1
ATOM 1936 C C . PRO A 1 230 ? 1.340 -11.065 23.446 1.00 49.56 230 PRO A C 1
ATOM 1938 O O . PRO A 1 230 ? 1.255 -9.842 23.308 1.00 49.56 230 PRO A O 1
ATOM 1941 N N . LYS A 1 231 ? 0.562 -11.759 24.285 1.00 51.75 231 LYS A N 1
ATOM 1942 C CA . LYS A 1 231 ? -0.361 -11.127 25.234 1.00 51.75 231 LYS A CA 1
ATOM 1943 C C . LYS A 1 231 ? 0.460 -10.405 26.290 1.00 51.75 231 LYS A C 1
ATOM 1945 O O . LYS A 1 231 ? 0.749 -10.936 27.357 1.00 51.75 231 LYS A O 1
ATOM 1950 N N . TYR A 1 232 ? 0.903 -9.210 25.953 1.00 54.97 232 TYR A N 1
ATOM 1951 C CA . TYR A 1 232 ? 1.599 -8.365 26.886 1.00 54.97 232 TYR A CA 1
ATOM 1952 C C . TYR A 1 232 ? 0.570 -7.674 27.773 1.00 54.97 232 TYR A C 1
ATOM 1954 O O . TYR A 1 232 ? -0.290 -6.947 27.276 1.00 54.97 232 TYR A O 1
ATOM 1962 N N . ASN A 1 233 ? 0.683 -7.854 29.086 1.00 63.41 233 ASN A N 1
ATOM 1963 C CA . ASN A 1 233 ? -0.023 -7.014 30.048 1.00 63.41 233 ASN A CA 1
ATOM 1964 C C . ASN A 1 233 ? 0.758 -5.693 30.191 1.00 63.41 233 ASN A C 1
ATOM 1966 O O . ASN A 1 233 ? 1.411 -5.442 31.199 1.00 63.41 233 ASN A O 1
ATOM 1970 N N . ILE A 1 234 ? 0.819 -4.917 29.105 1.00 69.00 234 ILE A N 1
ATOM 1971 C CA . ILE A 1 234 ? 1.559 -3.652 29.037 1.00 69.00 234 ILE A CA 1
ATOM 1972 C C . ILE A 1 234 ? 0.609 -2.507 29.356 1.00 69.00 234 ILE A C 1
ATOM 1974 O O . ILE A 1 234 ? -0.465 -2.399 28.764 1.00 69.00 234 ILE A O 1
ATOM 1978 N N . ASN A 1 235 ? 1.042 -1.632 30.264 1.00 78.94 235 ASN A N 1
ATOM 1979 C CA . ASN A 1 235 ? 0.407 -0.339 30.443 1.00 78.94 235 ASN A CA 1
ATOM 1980 C C . ASN A 1 235 ? 0.619 0.489 29.168 1.00 78.94 235 ASN A C 1
ATOM 1982 O O . ASN A 1 235 ? 1.758 0.775 28.798 1.00 78.94 235 ASN A O 1
ATOM 1986 N N . VAL A 1 236 ? -0.468 0.824 28.477 1.00 85.50 236 VAL A N 1
ATOM 1987 C CA . VAL A 1 236 ? -0.426 1.626 27.254 1.00 85.50 236 VAL A CA 1
ATOM 1988 C C . VAL A 1 236 ? -0.634 3.083 27.669 1.00 85.50 236 VAL A C 1
ATOM 1990 O O . VAL A 1 236 ? -1.719 3.397 28.153 1.00 85.50 236 VAL A O 1
ATOM 1993 N N . PRO A 1 237 ? 0.363 3.971 27.506 1.00 90.50 237 PRO A N 1
ATOM 1994 C CA . PRO A 1 237 ? 0.285 5.369 27.924 1.00 90.50 237 PRO A CA 1
ATOM 1995 C C . PRO A 1 237 ? -0.509 6.198 26.901 1.00 90.50 237 PRO A C 1
ATOM 1997 O O . PRO A 1 237 ? -0.015 7.181 26.363 1.00 90.50 237 PRO A O 1
ATOM 2000 N N . ILE A 1 238 ? -1.715 5.744 26.567 1.00 91.62 238 ILE A N 1
ATOM 2001 C CA . ILE A 1 238 ? -2.639 6.392 25.636 1.00 91.62 238 ILE A CA 1
ATOM 2002 C C . ILE A 1 238 ? -3.992 6.442 26.330 1.00 91.62 238 ILE A C 1
ATOM 2004 O O . ILE A 1 238 ? -4.405 5.458 26.946 1.00 91.62 238 ILE A O 1
ATOM 2008 N N . ASP A 1 239 ? -4.677 7.575 26.213 1.00 93.69 239 ASP A N 1
ATOM 2009 C CA . ASP A 1 239 ? -6.011 7.752 26.773 1.00 93.69 239 ASP A CA 1
ATOM 2010 C C . ASP A 1 239 ? -6.976 6.656 26.272 1.00 93.69 239 ASP A C 1
ATOM 2012 O O . ASP A 1 239 ? -7.050 6.346 25.076 1.00 93.69 239 ASP A O 1
ATOM 2016 N N . ASN A 1 240 ? -7.733 6.064 27.198 1.00 93.88 240 ASN A N 1
ATOM 2017 C CA . ASN A 1 240 ? -8.740 5.055 26.887 1.00 93.88 240 ASN A CA 1
ATOM 2018 C C . ASN A 1 240 ? -9.838 5.594 25.961 1.00 93.88 240 ASN A C 1
ATOM 2020 O O . ASN A 1 240 ? -10.367 4.826 25.157 1.00 93.88 240 ASN A O 1
ATOM 2024 N N . GLU A 1 241 ? -10.173 6.884 26.037 1.00 96.44 241 GLU A N 1
ATOM 2025 C CA . GLU A 1 241 ? -11.128 7.515 25.125 1.00 96.44 241 GLU A CA 1
ATOM 2026 C C . GLU A 1 241 ? -10.600 7.535 23.689 1.00 96.44 241 GLU A C 1
ATOM 2028 O O . GLU A 1 241 ? -11.339 7.227 22.753 1.00 96.44 241 GLU A O 1
ATOM 2033 N N . ILE A 1 242 ? -9.303 7.800 23.510 1.00 97.12 242 ILE A N 1
ATOM 2034 C CA . ILE A 1 242 ? -8.641 7.787 22.201 1.00 97.12 242 ILE A CA 1
ATOM 2035 C C . ILE A 1 242 ? -8.558 6.367 21.643 1.00 97.12 242 ILE A C 1
ATOM 2037 O O . ILE A 1 242 ? -8.886 6.151 20.474 1.00 97.12 242 ILE A O 1
ATOM 2041 N N . ILE A 1 243 ? -8.189 5.387 22.476 1.00 96.50 243 ILE A N 1
ATOM 2042 C CA . ILE A 1 243 ? -8.206 3.968 22.090 1.00 96.50 243 ILE A CA 1
ATOM 2043 C C . ILE A 1 243 ? -9.609 3.572 21.629 1.00 96.50 243 ILE A C 1
ATOM 2045 O O . ILE A 1 243 ? -9.772 3.045 20.530 1.00 96.50 243 ILE A O 1
ATOM 2049 N N . LYS A 1 244 ? -10.632 3.886 22.432 1.00 96.94 244 LYS A N 1
ATOM 2050 C CA . LYS A 1 244 ? -12.025 3.577 22.105 1.00 96.94 244 LYS A CA 1
ATOM 2051 C C . LYS A 1 244 ? -12.462 4.254 20.809 1.00 96.94 244 LYS A C 1
ATOM 2053 O O . LYS A 1 244 ? -13.108 3.607 19.990 1.00 96.9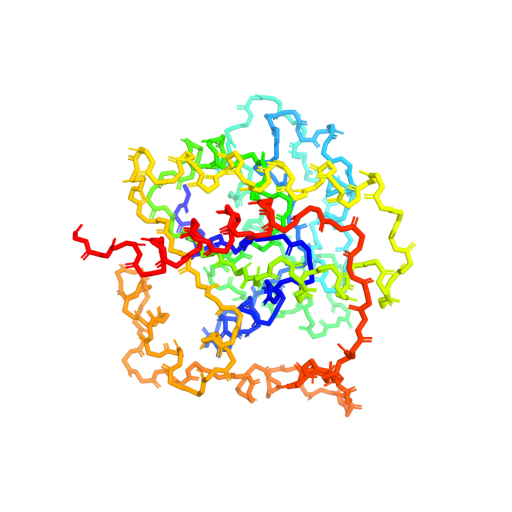4 244 LYS A O 1
ATOM 2058 N N . LYS A 1 245 ? -12.107 5.526 20.602 1.00 97.81 245 LYS A N 1
ATOM 2059 C CA . LYS A 1 245 ? -12.418 6.275 19.377 1.00 97.81 245 LYS A CA 1
ATOM 2060 C C . LYS A 1 245 ? -11.819 5.599 18.143 1.00 97.81 245 LYS A C 1
ATOM 2062 O O . LYS A 1 245 ? -12.536 5.350 17.178 1.00 97.81 245 LYS A O 1
ATOM 2067 N N . TYR A 1 246 ? -10.525 5.294 18.182 1.00 97.44 246 TYR A N 1
ATOM 2068 C CA . TYR A 1 246 ? -9.813 4.671 17.069 1.00 97.44 246 TYR A CA 1
ATOM 2069 C C . TYR A 1 246 ? -10.369 3.278 16.743 1.00 97.44 246 TYR A C 1
ATOM 2071 O O . TYR A 1 246 ? -10.669 2.988 15.586 1.00 97.44 246 TYR A O 1
ATOM 2079 N N . ASP A 1 247 ? -10.559 2.438 17.762 1.00 96.19 247 ASP A N 1
ATOM 2080 C CA . ASP A 1 247 ? -11.043 1.070 17.577 1.00 96.19 247 ASP A CA 1
ATOM 2081 C C . ASP A 1 247 ? -12.508 1.058 17.089 1.00 96.19 247 ASP A C 1
ATOM 2083 O O . ASP A 1 247 ? -12.839 0.302 16.177 1.00 96.19 247 ASP A O 1
ATOM 2087 N N . THR A 1 248 ? -13.358 1.973 17.581 1.00 96.69 248 THR A N 1
ATOM 2088 C CA . THR A 1 248 ? -14.745 2.132 17.094 1.00 96.69 248 THR A CA 1
ATOM 2089 C C . THR A 1 248 ? -14.783 2.509 15.613 1.00 96.69 248 THR A C 1
ATOM 2091 O O . THR A 1 248 ? -15.558 1.928 14.857 1.00 96.69 248 THR A O 1
ATOM 2094 N N . LEU A 1 249 ? -13.928 3.442 15.174 1.00 96.62 249 LEU A N 1
ATOM 2095 C CA . LEU A 1 249 ? -13.842 3.809 13.757 1.00 96.62 249 LEU A CA 1
ATOM 2096 C C . LEU A 1 249 ? -13.445 2.613 12.888 1.00 96.62 249 LEU A C 1
ATOM 2098 O O . LEU A 1 249 ? -13.976 2.457 11.793 1.00 96.62 249 LEU A O 1
ATOM 2102 N N . ILE A 1 250 ? -12.528 1.766 13.363 1.00 95.25 250 ILE A N 1
ATOM 2103 C CA . ILE A 1 250 ? -12.159 0.540 12.652 1.00 95.25 250 ILE A CA 1
ATOM 2104 C C . ILE A 1 250 ? -13.351 -0.404 12.552 1.00 95.25 250 ILE A C 1
ATOM 2106 O O . ILE A 1 250 ? -13.628 -0.879 11.456 1.00 95.25 250 ILE A O 1
ATOM 2110 N N . ASP A 1 251 ? -14.050 -0.665 13.655 1.00 93.50 251 ASP A N 1
ATOM 2111 C CA . ASP A 1 251 ? -15.166 -1.613 13.685 1.00 93.50 251 ASP A CA 1
ATOM 2112 C C . ASP A 1 251 ? -16.327 -1.172 12.784 1.00 93.50 251 ASP A C 1
ATOM 2114 O O . ASP A 1 251 ? -16.890 -1.989 12.059 1.00 93.50 251 ASP A O 1
ATOM 2118 N N . GLU A 1 252 ? -16.641 0.125 12.762 1.00 92.56 252 GLU A N 1
ATOM 2119 C CA . GLU A 1 252 ? -17.675 0.696 11.890 1.00 92.56 252 GLU A CA 1
ATOM 2120 C C . GLU A 1 252 ? -17.284 0.694 10.403 1.00 92.56 252 GLU A C 1
ATOM 2122 O O . GLU A 1 252 ? -18.155 0.664 9.532 1.00 92.56 252 GLU A O 1
ATOM 2127 N N . LEU A 1 253 ? -15.983 0.759 10.101 1.00 91.31 253 LEU A N 1
ATOM 2128 C CA . LEU A 1 253 ? -15.447 0.738 8.737 1.00 91.31 253 LEU A CA 1
ATOM 2129 C C . LEU A 1 253 ? -15.096 -0.664 8.242 1.00 91.31 253 LEU A C 1
ATOM 2131 O O . LEU A 1 253 ? -14.824 -0.842 7.048 1.00 91.31 253 LEU A O 1
ATOM 2135 N N . ASN A 1 254 ? -15.048 -1.648 9.139 1.00 69.12 254 ASN A N 1
ATOM 2136 C CA . ASN A 1 254 ? -14.648 -3.000 8.804 1.00 69.12 254 ASN A CA 1
ATOM 2137 C C . ASN A 1 254 ? -15.658 -3.545 7.782 1.00 69.12 254 ASN A C 1
ATOM 2139 O O . ASN A 1 254 ? -16.825 -3.748 8.108 1.00 69.12 254 ASN A O 1
ATOM 2143 N N . TYR A 1 255 ? -15.194 -3.751 6.542 1.00 64.06 255 TYR A N 1
ATOM 2144 C CA . TYR A 1 255 ? -15.961 -4.184 5.356 1.00 64.06 255 TYR A CA 1
ATOM 2145 C C . TYR A 1 255 ? -16.657 -3.133 4.476 1.00 64.06 255 TYR A C 1
ATOM 2147 O O . TYR A 1 255 ? -17.509 -3.501 3.670 1.00 64.06 255 TYR A O 1
ATOM 2155 N N . VAL A 1 256 ? -16.250 -1.866 4.502 1.00 53.03 256 VAL A N 1
ATOM 2156 C CA . VAL A 1 256 ? -16.786 -0.864 3.557 1.00 53.03 256 VAL A CA 1
ATOM 2157 C C . VAL A 1 256 ? -16.158 -1.011 2.153 1.00 53.03 256 VAL A C 1
ATOM 2159 O O . VAL A 1 256 ? -14.934 -0.966 2.062 1.00 53.03 256 VAL A O 1
ATOM 2162 N N . PHE A 1 257 ? -16.849 -1.084 0.998 1.00 54.75 257 PHE A N 1
ATOM 2163 C CA . PHE A 1 257 ? -18.009 -1.881 0.522 1.00 54.75 257 PHE A CA 1
ATOM 2164 C C . PHE A 1 257 ? -17.852 -2.062 -1.015 1.00 54.75 257 PHE A C 1
ATOM 2166 O O . PHE A 1 257 ? -17.460 -1.102 -1.688 1.00 54.75 257 PHE A O 1
ATOM 2173 N N . PRO A 1 258 ? -18.143 -3.238 -1.608 1.00 42.06 258 PRO A N 1
ATOM 2174 C CA . PRO A 1 258 ? -18.519 -3.349 -3.013 1.00 42.06 258 PRO A CA 1
ATOM 2175 C C . PRO A 1 258 ? -20.028 -3.088 -3.163 1.00 42.06 258 PRO A C 1
ATOM 2177 O O . PRO A 1 258 ? -20.835 -3.941 -2.805 1.00 42.06 258 PRO A O 1
ATOM 2180 N N . GLU A 1 259 ? -20.384 -1.921 -3.697 1.00 37.81 259 GLU A N 1
ATOM 2181 C CA . GLU A 1 259 ? -21.583 -1.747 -4.532 1.00 37.81 259 GLU A CA 1
ATOM 2182 C C . GLU A 1 259 ? -21.140 -1.281 -5.922 1.00 37.81 259 GLU A C 1
ATOM 2184 O O . GLU A 1 259 ? -20.461 -0.224 -6.014 1.00 37.81 259 GLU A O 1
#

Mean predicted aligned error: 5.42 Å

Solvent-accessible surface area (backbone atoms only — not comparable to full-atom values): 14439 Å² total; per-residue (Å²): 98,88,58,43,66,33,36,32,19,18,57,80,88,18,44,38,69,58,54,50,40,28,56,32,21,40,85,62,34,29,56,38,50,32,54,49,65,67,75,45,86,58,29,77,73,34,73,68,22,62,58,38,30,42,34,46,61,61,22,26,2,23,54,86,85,64,76,68,58,54,76,86,56,48,70,50,51,47,51,49,52,45,68,77,33,30,14,62,32,72,77,78,49,72,51,15,51,42,28,47,62,22,77,38,39,47,45,40,32,38,72,46,39,69,44,40,69,60,35,50,71,73,40,72,90,42,37,33,40,31,20,35,57,52,57,69,62,42,44,46,53,38,36,70,73,61,66,42,55,66,71,60,50,47,59,54,51,52,41,43,45,56,39,49,52,47,44,70,71,69,60,61,80,48,42,39,46,40,51,37,80,54,62,75,37,83,69,35,36,60,59,53,40,66,74,41,49,91,81,45,94,46,88,90,57,72,42,30,61,68,48,24,50,67,76,65,71,75,73,92,73,84,74,82,74,77,90,64,81,77,90,68,95,64,90,68,99,60,60,67,68,58,43,50,52,50,39,49,52,47,63,77,40,59,68,46,65,96,130

Secondary structure (DSSP, 8-state):
-TTEEEEEE-STTSSHHHHHHHHTTSTT----B---TTS-S-GGGSTTHHHHTT--TTB----TTS----TT--HHHHHHHHHHHTT-S---SHHHHHHHH-SSEEEE-GGGGGGHHHHHHHSTTSPEEEEE--HHHHHIIIIIHH---HHHHHHHHHHHHHHHHHHHHH--TTEEEEEHHHHTSTTHHHHHHHHHTTTS--TT----HHHHHHHH-SS-------SS---------S-HHHHHHHHHHHHHHTT----

Organism: NCBI:txid1070528

Radius of gyration: 18.15 Å; Cα contacts (8 Å, |Δi|>4): 416; chains: 1; bounding box: 43×39×49 Å

Nearest PDB structures (foldseek):
  4gox-assembly1_A  TM=5.435E-01  e=2.305E-05  Picosynechococcus sp. PCC 7002
  3ap3-assembly1_B  TM=6.102E-01  e=1.665E-04  Homo sapiens
  3ap3-assembly2_C  TM=5.765E-01  e=8.035E-05  Homo sapiens
  3ap3-assembly1_A  TM=5.857E-01  e=2.950E-04  Homo sapiens
  2z6v-assembly1_A  TM=4.872E-01  e=7.526E-04  Mycobacterium avium

pLDDT: mean 89.71, std 14.01, range [35.22, 98.69]

Foldseek 3Di:
DLQALAEFAAAPPLCSVVLQLLVLLFPLADEADAQQLLVDLQCVPSPPNNVQCCDADRHFNFPPPQDSRPSPDASVNSVVSSLCGGLVNPVPALNSVSSVRRSHYHHYDHCCLLVVVSSCVRPPPHAYEYRGEQPVLVCCSACVVPVHDPVVSVVRVVSNLVSLVCCVVVVDPRYAYAYSLLCQDLCVSVVVCVSSVVSDPCPPRRRDSVSSCVSRPPDDDPPDDPPDDPPDPDDDPDDPVSSCSSVVSNVVRHARDDD